Protein AF-A0A537ZKA3-F1 (afdb_monomer)

Secondary structure (DSSP, 8-state):
--SSSSS--HHHHHHHHH------HHHHHHHHHHHHT-TTHHHHHGGGTTHHHHHHHHHIIIIIHHHHHHHHHHHHH--STTHHHHHHHHHH-HHHHHHHHHHHHTHHHHHHHHHHHHHHHHHHHHHTTSEETTEE---S-SHHHHHHHHHHHHHHHHHHHTS-HHHHHHHHHHHHHHHHHHHHHHHHHHHHHHHTTPPPSS-SSS---TT-S-B-GGG-BGGGHHHHHHHHHTTTTTHHHHH--

Sequence (245 aa):
MATQTEDRMISEKIASVLVARTLGPFDLVVIFVAIVLFIINSAGLQAAGPSVFIFWTVAFATFLITGAFVTAQLGRMFPEEGSLYVWTHKALGPFWGFFAGFVAWWPGPITMVVIGVLVANFLQQTAAFFTCSGKPCAILTENWQIGIVVLVVLWFSASMSYLKMRVTQNYVNVQFFAYAAAIFLIGFAGVVWLLKGHPSATSFGSGWNPFQGDKLALGVPANLTFFSFAILALLGIETPLNMGV

Solvent-accessible surface area (backbone atoms only — not comparable to full-atom values): 13746 Å² total; per-residue (Å²): 139,83,75,73,75,78,78,58,52,72,62,50,70,49,40,75,76,73,58,76,86,72,71,51,75,66,56,37,51,52,51,41,47,60,50,45,65,41,77,65,50,61,70,68,45,55,80,46,40,49,18,38,61,56,35,45,52,51,32,43,61,69,43,44,52,49,48,46,53,53,46,55,50,42,51,68,74,49,70,53,70,59,31,70,29,51,49,32,25,74,75,69,32,68,68,49,8,51,50,50,44,56,60,67,47,52,62,55,65,55,47,52,50,53,49,13,51,48,51,43,50,52,52,31,58,56,35,44,77,39,76,47,96,90,38,59,29,85,54,71,83,48,72,68,51,35,48,51,45,22,50,52,46,49,53,50,53,56,55,53,68,75,49,57,68,60,59,52,48,52,52,51,59,56,48,46,55,58,50,53,48,50,55,50,52,54,53,50,50,54,52,53,44,47,74,72,70,47,80,69,95,61,62,82,90,51,55,59,61,54,73,40,68,63,64,42,86,94,67,44,30,48,44,48,56,53,39,59,49,38,45,62,46,48,44,60,78,53,50,38,64,56,68,65,106

Radius of gyration: 22.0 Å; Cα contacts (8 Å, |Δi|>4): 210; chains: 1; bounding box: 56×39×76 Å

Mean predicted aligned error: 7.18 Å

Foldseek 3Di:
DPPPPVPDDPCQVVCVVPDDQQDDPVLLVLVLCCQQVPPCLCVVLVVLFPLSVVLLVCLCVPPQVVVLVVQVVLCVVDVTAPRQLVSLCVVPNNVSSVVRVVVVCVVPVVVLLVVLLVVLVVVQVVQQVDDDPNHRDGDQPDPVSSVVSSVVSVVVVVVLVVDDPNVNSVVSVVVSVVVVVVVVVVVVVVVVCVVVVHDDPGDPPDSNDQQDDDQDPPRGHPSVVVSVSSNSSRPDSNVSSNSRD

pLDDT: mean 86.4, std 9.85, range [36.09, 96.25]

Structure (mmCIF, N/CA/C/O backbone):
data_AF-A0A537ZKA3-F1
#
_entry.id   AF-A0A537ZKA3-F1
#
loop_
_atom_site.group_PDB
_atom_site.id
_atom_site.type_symbol
_atom_site.label_atom_id
_atom_site.label_alt_id
_atom_site.label_comp_id
_atom_site.label_asym_id
_atom_site.label_entity_id
_atom_site.label_seq_id
_atom_site.pdbx_PDB_ins_code
_atom_site.Cartn_x
_atom_site.Cartn_y
_atom_site.Cartn_z
_atom_site.occupancy
_atom_site.B_iso_or_equiv
_atom_site.auth_seq_id
_atom_site.auth_comp_id
_atom_site.auth_asym_id
_atom_site.auth_atom_id
_atom_site.pdbx_PDB_model_num
ATOM 1 N N . MET A 1 1 ? -21.040 -3.713 38.777 1.00 39.84 1 MET A N 1
ATOM 2 C CA . MET A 1 1 ? -21.515 -4.147 37.442 1.00 39.84 1 MET A CA 1
ATOM 3 C C . MET A 1 1 ? -22.329 -3.071 36.700 1.00 39.84 1 MET A C 1
ATOM 5 O O . MET A 1 1 ? -22.777 -3.349 35.601 1.00 39.84 1 MET A O 1
ATOM 9 N N . ALA A 1 2 ? -22.485 -1.848 37.239 1.00 36.09 2 ALA A N 1
ATOM 10 C CA . ALA A 1 2 ? -23.300 -0.774 36.644 1.00 36.09 2 ALA A CA 1
ATOM 11 C C . ALA A 1 2 ? -22.493 0.385 36.008 1.00 36.09 2 ALA A C 1
ATOM 13 O O . ALA A 1 2 ? -23.086 1.344 35.540 1.00 36.09 2 ALA A O 1
ATOM 14 N N . THR A 1 3 ? -21.158 0.306 35.967 1.00 41.19 3 THR A N 1
ATOM 15 C CA . THR A 1 3 ? -20.274 1.391 35.487 1.00 41.19 3 THR A CA 1
ATOM 16 C C . THR A 1 3 ? -19.723 1.201 34.068 1.00 41.19 3 THR A C 1
ATOM 18 O O . THR A 1 3 ? -19.092 2.108 33.548 1.00 41.19 3 THR A O 1
ATOM 21 N N . GLN A 1 4 ? -19.958 0.063 33.402 1.00 50.72 4 GLN A N 1
ATOM 22 C CA . GLN A 1 4 ? -19.458 -0.169 32.031 1.00 50.72 4 GLN A CA 1
ATOM 23 C C . GLN A 1 4 ? -20.389 0.352 30.923 1.00 50.72 4 GLN A C 1
ATOM 25 O O . GLN A 1 4 ? -20.003 0.388 29.758 1.00 50.72 4 GLN A O 1
ATOM 30 N N . THR A 1 5 ? -21.621 0.738 31.254 1.00 46.84 5 THR A N 1
ATOM 31 C CA . THR A 1 5 ? -22.639 1.104 30.256 1.00 46.84 5 THR A CA 1
ATOM 32 C C . THR A 1 5 ? -22.566 2.577 29.829 1.00 46.84 5 THR A C 1
ATOM 34 O O . THR A 1 5 ? -23.020 2.915 28.732 1.00 46.84 5 THR A O 1
ATOM 37 N N . GLU A 1 6 ? -21.989 3.447 30.666 1.00 50.81 6 GLU A N 1
ATOM 38 C CA . GLU A 1 6 ? -21.867 4.889 30.397 1.00 50.81 6 GLU A CA 1
ATOM 39 C C . GLU A 1 6 ? -20.666 5.247 29.510 1.00 50.81 6 GLU A C 1
ATOM 41 O O . GLU A 1 6 ? -20.763 6.201 28.746 1.00 50.81 6 GLU A O 1
ATOM 46 N N . ASP A 1 7 ? -19.603 4.438 29.504 1.00 62.78 7 ASP A N 1
ATOM 47 C CA . ASP A 1 7 ? -18.348 4.751 28.791 1.00 62.78 7 ASP A CA 1
ATOM 48 C C . ASP A 1 7 ? -18.307 4.248 27.332 1.00 62.78 7 ASP A C 1
ATOM 50 O O . ASP A 1 7 ? -17.304 4.362 26.628 1.00 62.78 7 ASP A O 1
ATOM 54 N N . ARG A 1 8 ? -19.410 3.659 26.851 1.00 68.75 8 ARG A N 1
ATOM 55 C CA . ARG A 1 8 ? -19.516 3.181 25.466 1.00 68.75 8 ARG A CA 1
ATOM 56 C C . ARG A 1 8 ? -19.850 4.321 24.516 1.00 68.75 8 ARG A C 1
ATOM 58 O O . ARG A 1 8 ? -20.929 4.921 24.609 1.00 68.75 8 ARG A O 1
ATOM 65 N N . MET A 1 9 ? -18.965 4.548 23.549 1.00 76.00 9 MET A N 1
ATOM 66 C CA . MET A 1 9 ? -19.160 5.535 22.489 1.00 76.00 9 MET A CA 1
ATOM 67 C C . MET A 1 9 ? -20.412 5.220 21.659 1.00 76.00 9 MET A C 1
ATOM 69 O O . MET A 1 9 ? -20.817 4.066 21.500 1.00 76.00 9 MET A O 1
ATOM 73 N N . ILE A 1 10 ? -21.027 6.256 21.082 1.00 75.81 10 ILE A N 1
ATOM 74 C CA . ILE A 1 10 ? -22.218 6.110 20.227 1.00 75.81 10 ILE A CA 1
ATOM 75 C C . ILE A 1 10 ? -21.934 5.170 19.041 1.00 75.81 10 ILE A C 1
ATOM 77 O O . ILE A 1 10 ? -22.786 4.354 18.690 1.00 75.81 10 ILE A O 1
ATOM 81 N N . SER A 1 11 ? -20.724 5.230 18.474 1.00 70.50 11 SER A N 1
ATOM 82 C CA . SER A 1 11 ? -20.279 4.343 17.393 1.00 70.50 11 SER A CA 1
ATOM 83 C C . SER A 1 11 ? -20.366 2.863 17.774 1.00 70.50 11 SER A C 1
ATOM 85 O O . SER A 1 11 ? -20.854 2.064 16.983 1.00 70.50 11 SER A O 1
ATOM 87 N N . GLU A 1 12 ? -19.987 2.500 19.002 1.00 73.06 12 GLU A N 1
ATOM 88 C CA . GLU A 1 12 ? -20.003 1.112 19.485 1.00 73.06 12 GLU A CA 1
ATOM 89 C C . GLU A 1 12 ? -21.434 0.589 19.671 1.00 73.06 12 GLU A C 1
ATOM 91 O O . GLU A 1 12 ? -21.736 -0.570 19.381 1.00 73.06 12 GLU A O 1
ATOM 96 N N . LYS A 1 13 ? -22.341 1.459 20.134 1.00 74.69 13 LYS A N 1
ATOM 97 C CA . LYS A 1 13 ? -23.753 1.111 20.353 1.00 74.69 13 LYS A CA 1
ATOM 98 C C . LYS A 1 13 ? -24.478 0.828 19.037 1.00 74.69 13 LYS A C 1
ATOM 100 O O . LYS A 1 13 ? -25.315 -0.066 18.989 1.00 74.69 13 LYS A O 1
ATOM 105 N N . ILE A 1 14 ? -24.157 1.577 17.984 1.00 73.50 14 ILE A N 1
ATOM 106 C CA . ILE A 1 14 ? -24.849 1.497 16.690 1.00 73.50 14 ILE A CA 1
ATOM 107 C C . ILE A 1 14 ? -24.230 0.426 15.784 1.00 73.50 14 ILE A C 1
ATOM 109 O O . ILE A 1 14 ? -24.962 -0.274 15.084 1.00 73.50 14 ILE A O 1
ATOM 113 N N . ALA A 1 15 ? -22.904 0.265 15.806 1.00 70.81 15 ALA A N 1
ATOM 114 C CA . ALA A 1 15 ? -22.203 -0.625 14.881 1.00 70.81 15 ALA A CA 1
ATOM 115 C C . ALA A 1 15 ? -22.665 -2.084 14.992 1.00 70.81 15 ALA A C 1
ATOM 117 O O . ALA A 1 15 ? -22.962 -2.699 13.972 1.00 70.81 15 ALA A O 1
ATOM 118 N N . SER A 1 16 ? -22.846 -2.598 16.213 1.00 66.31 16 SER A N 1
ATOM 119 C CA . SER A 1 16 ? -23.320 -3.975 16.443 1.00 66.31 16 SER A CA 1
ATOM 120 C C . SER A 1 16 ? -24.721 -4.270 15.883 1.00 66.31 16 SER A C 1
ATOM 122 O O . SER A 1 16 ? -25.068 -5.431 15.678 1.00 66.31 16 SER A O 1
ATOM 124 N N . VAL A 1 17 ? -25.527 -3.234 15.627 1.00 67.44 17 VAL A N 1
ATOM 125 C CA . VAL A 1 17 ? -26.885 -3.358 15.072 1.00 67.44 17 VAL A CA 1
ATOM 126 C C . VAL A 1 17 ? -26.890 -3.160 13.555 1.00 67.44 17 VAL A C 1
ATOM 128 O O . VAL A 1 17 ? -27.696 -3.775 12.859 1.00 67.44 17 VAL A O 1
ATOM 131 N N . LEU A 1 18 ? -26.004 -2.306 13.029 1.00 69.69 18 LEU A N 1
ATOM 132 C CA . LEU A 1 18 ? -25.961 -1.961 11.605 1.00 69.69 18 LEU A CA 1
ATOM 133 C C . LEU A 1 18 ? -25.040 -2.863 10.772 1.00 69.69 18 LEU A C 1
ATOM 135 O O . LEU A 1 18 ? -25.288 -3.045 9.579 1.00 69.69 18 LEU A O 1
ATOM 139 N N . VAL A 1 19 ? -23.962 -3.382 11.363 1.00 70.19 19 VAL A N 1
ATOM 140 C CA . VAL A 1 19 ? -22.900 -4.089 10.640 1.00 70.19 19 VAL A CA 1
ATOM 141 C C . VAL A 1 19 ? -23.050 -5.589 10.857 1.00 70.19 19 VAL A C 1
ATOM 143 O O . VAL A 1 19 ? -22.788 -6.119 11.932 1.00 70.19 19 VAL A O 1
ATOM 146 N N . ALA A 1 20 ? -23.481 -6.295 9.812 1.00 70.31 20 ALA A N 1
ATOM 147 C CA . ALA A 1 20 ? -23.459 -7.751 9.801 1.00 70.31 20 ALA A CA 1
ATOM 148 C C . ALA A 1 20 ? -22.058 -8.244 9.421 1.00 70.31 20 ALA A C 1
ATOM 150 O O . ALA A 1 20 ? -21.474 -7.783 8.439 1.00 70.31 20 ALA A O 1
ATOM 151 N N . ARG A 1 21 ? -21.543 -9.232 10.155 1.00 73.19 21 ARG A N 1
ATOM 152 C CA . ARG A 1 21 ? -20.245 -9.845 9.866 1.00 73.19 21 ARG A CA 1
ATOM 153 C C . ARG A 1 21 ? -20.325 -10.672 8.580 1.00 73.19 21 ARG A C 1
ATOM 155 O O . ARG A 1 21 ? -20.855 -11.781 8.571 1.00 73.19 21 ARG A O 1
ATOM 162 N N . THR A 1 22 ? -19.837 -10.112 7.474 1.00 79.62 22 THR A N 1
ATOM 163 C CA . THR A 1 22 ? -19.909 -10.741 6.139 1.00 79.62 22 THR A CA 1
ATOM 164 C C . THR A 1 22 ? -18.597 -11.360 5.652 1.00 79.62 22 THR A C 1
ATOM 166 O O . THR A 1 22 ? -18.606 -12.054 4.631 1.00 79.62 22 THR A O 1
ATOM 169 N N . LEU A 1 23 ? -17.479 -11.085 6.333 1.00 84.56 23 LEU A N 1
ATOM 170 C CA . LEU A 1 23 ? -16.138 -11.544 5.958 1.00 84.56 23 LEU A CA 1
ATOM 171 C C . LEU A 1 23 ? -15.752 -12.801 6.742 1.00 84.56 23 LEU A C 1
ATOM 173 O O . LEU A 1 23 ? -15.877 -12.850 7.965 1.00 84.56 23 LEU A O 1
ATOM 177 N N . GLY A 1 24 ? -15.283 -13.821 6.026 1.00 87.50 24 GLY A N 1
ATOM 178 C CA . GLY A 1 24 ? -14.737 -15.039 6.617 1.00 87.50 24 GLY A CA 1
ATOM 179 C C . GLY A 1 24 ? -13.225 -14.954 6.880 1.00 87.50 24 GLY A C 1
ATOM 180 O O . GLY A 1 24 ? -12.558 -14.031 6.417 1.00 87.50 24 GLY A O 1
ATOM 181 N N . PRO A 1 25 ? -12.631 -15.957 7.550 1.00 87.44 25 PRO A N 1
ATOM 182 C CA . PRO A 1 25 ? -11.191 -15.980 7.826 1.00 87.44 25 PRO A CA 1
ATOM 183 C C . PRO A 1 25 ? -10.321 -15.945 6.562 1.00 87.44 25 PRO A C 1
ATOM 185 O O . PRO A 1 25 ? -9.298 -15.269 6.531 1.00 87.44 25 PRO A O 1
ATOM 188 N N . PHE A 1 26 ? -10.741 -16.644 5.503 1.00 89.25 26 PHE A N 1
ATOM 189 C CA . PHE A 1 26 ? -10.036 -16.629 4.219 1.00 89.25 26 PHE A CA 1
ATOM 190 C C . PHE A 1 26 ? -10.040 -15.234 3.580 1.00 89.25 26 PHE A C 1
ATOM 192 O O . PHE A 1 26 ? -9.010 -14.783 3.091 1.00 89.25 26 PHE A O 1
ATOM 199 N N . ASP A 1 27 ? -11.172 -14.532 3.656 1.00 90.06 27 ASP A N 1
ATOM 200 C CA . ASP A 1 27 ? -11.332 -13.177 3.122 1.00 90.06 27 ASP A CA 1
ATOM 201 C C . ASP A 1 27 ? -10.336 -12.207 3.782 1.00 90.06 27 ASP A C 1
ATOM 203 O O . ASP A 1 27 ? -9.671 -11.422 3.105 1.00 90.06 27 ASP A O 1
ATOM 207 N N . LEU A 1 28 ? -10.166 -12.324 5.103 1.00 88.75 28 LEU A N 1
ATOM 208 C CA . LEU A 1 28 ? -9.216 -11.526 5.881 1.00 88.75 28 LEU A CA 1
ATOM 209 C C . LEU A 1 28 ? -7.754 -11.831 5.524 1.00 88.75 28 LEU A C 1
ATOM 211 O O . LEU A 1 28 ? -6.944 -10.909 5.432 1.00 88.75 28 LEU A O 1
ATOM 215 N N . VAL A 1 29 ? -7.410 -13.102 5.281 1.00 89.50 29 VAL A N 1
ATOM 216 C CA . VAL A 1 29 ? -6.066 -13.493 4.817 1.00 89.50 29 VAL A CA 1
ATOM 217 C C . VAL A 1 29 ? -5.784 -12.921 3.431 1.00 89.50 29 VAL A C 1
ATOM 219 O O . VAL A 1 29 ? -4.701 -12.388 3.198 1.00 89.50 29 VAL A O 1
ATOM 222 N N . VAL A 1 30 ? -6.758 -12.992 2.521 1.00 90.94 30 VAL A N 1
ATOM 223 C CA . VAL A 1 30 ? -6.636 -12.419 1.177 1.00 90.94 30 VAL A CA 1
ATOM 224 C C . VAL A 1 30 ? -6.399 -10.910 1.249 1.00 90.94 30 VAL A C 1
ATOM 226 O O . VAL A 1 30 ? -5.484 -10.417 0.593 1.00 90.94 30 VAL A O 1
ATOM 229 N N . ILE A 1 31 ? -7.165 -10.184 2.072 1.00 89.31 31 ILE A N 1
ATOM 230 C CA . ILE A 1 31 ? -6.977 -8.740 2.287 1.00 89.31 31 ILE A CA 1
ATOM 231 C C . ILE A 1 31 ? -5.572 -8.457 2.829 1.00 89.31 31 ILE A C 1
ATOM 233 O O . ILE A 1 31 ? -4.870 -7.602 2.294 1.00 89.31 31 ILE A O 1
ATOM 237 N N . PHE A 1 32 ? -5.141 -9.195 3.856 1.00 87.06 32 PHE A N 1
ATOM 238 C CA . PHE A 1 32 ? -3.818 -9.027 4.452 1.00 87.06 32 PHE A CA 1
ATOM 239 C C . PHE A 1 32 ? -2.700 -9.203 3.421 1.00 87.06 32 PHE A C 1
ATOM 241 O O . PHE A 1 32 ? -1.822 -8.351 3.298 1.00 87.06 32 PHE A O 1
ATOM 248 N N . VAL A 1 33 ? -2.755 -10.286 2.641 1.00 87.00 33 VAL A N 1
ATOM 249 C CA . VAL A 1 33 ? -1.762 -10.566 1.601 1.00 87.00 33 VAL A CA 1
ATOM 250 C C . VAL A 1 33 ? -1.795 -9.501 0.507 1.00 87.00 33 VAL A C 1
ATOM 252 O O . VAL A 1 33 ? -0.736 -9.044 0.089 1.00 87.00 33 VAL A O 1
ATOM 255 N N . ALA A 1 34 ? -2.977 -9.077 0.061 1.00 85.62 34 ALA A N 1
ATOM 256 C CA . ALA A 1 34 ? -3.108 -8.069 -0.986 1.00 85.62 34 ALA A CA 1
ATOM 257 C C . ALA A 1 34 ? -2.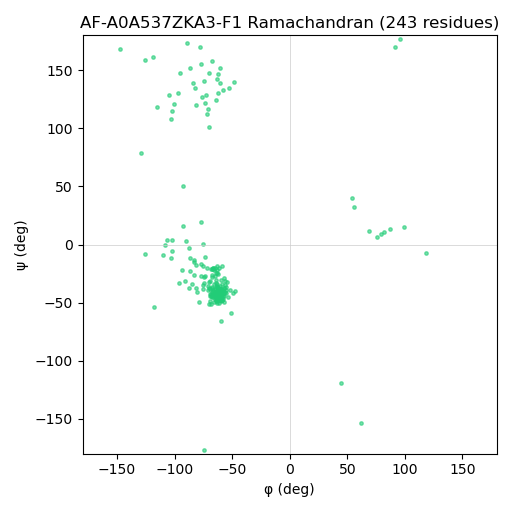521 -6.708 -0.573 1.00 85.62 34 ALA A C 1
ATOM 259 O O . ALA A 1 34 ? -1.927 -6.026 -1.406 1.00 85.62 34 ALA A O 1
ATOM 260 N N . ILE A 1 35 ? -2.670 -6.332 0.700 1.00 84.62 35 ILE A N 1
ATOM 261 C CA . ILE A 1 35 ? -2.163 -5.065 1.239 1.00 84.62 35 ILE A CA 1
ATOM 262 C C . ILE A 1 35 ? -0.656 -5.144 1.512 1.00 84.62 35 ILE A C 1
ATOM 264 O O . ILE A 1 35 ? 0.091 -4.280 1.064 1.00 84.62 35 ILE A O 1
ATOM 268 N N . VAL A 1 36 ? -0.195 -6.185 2.212 1.00 83.00 36 VAL A N 1
ATOM 269 C CA . VAL A 1 36 ? 1.202 -6.277 2.671 1.00 83.00 36 VAL A CA 1
ATOM 270 C C . VAL A 1 36 ? 2.146 -6.745 1.564 1.00 83.00 36 VAL A C 1
ATOM 272 O O . VAL A 1 36 ? 3.255 -6.233 1.426 1.00 83.00 36 VAL A O 1
ATOM 275 N N . 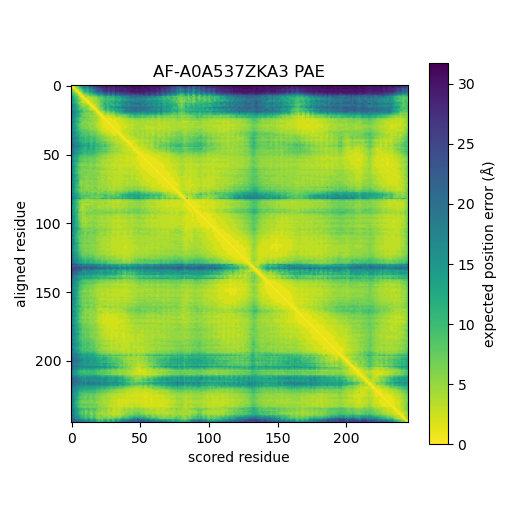LEU A 1 37 ? 1.736 -7.717 0.744 1.00 84.00 37 LEU A N 1
ATOM 276 C CA . LEU A 1 37 ? 2.562 -8.240 -0.348 1.00 84.00 37 LEU A CA 1
ATOM 277 C C . LEU A 1 37 ? 2.272 -7.515 -1.655 1.00 84.00 37 LEU A C 1
ATOM 279 O O . LEU A 1 37 ? 2.037 -8.167 -2.668 1.00 84.00 37 LEU A O 1
ATOM 283 N N . PHE A 1 38 ? 2.287 -6.180 -1.642 1.00 85.12 38 PHE A N 1
ATOM 284 C CA . PHE A 1 38 ? 1.957 -5.363 -2.806 1.00 85.12 38 PHE A CA 1
ATOM 285 C C . PHE A 1 38 ? 3.046 -5.422 -3.905 1.00 85.12 38 PHE A C 1
ATOM 287 O O . PHE A 1 38 ? 4.186 -5.003 -3.707 1.00 85.12 38 PHE A O 1
ATOM 294 N N . ILE A 1 39 ? 2.702 -5.948 -5.085 1.00 83.62 39 ILE A N 1
ATOM 295 C CA . ILE A 1 39 ? 3.635 -6.443 -6.114 1.00 83.62 39 ILE A CA 1
ATOM 296 C C . ILE A 1 39 ? 4.460 -5.325 -6.751 1.00 83.62 39 ILE A C 1
ATOM 298 O O . ILE A 1 39 ? 5.588 -5.545 -7.174 1.00 83.62 39 ILE A O 1
ATOM 302 N N . ILE A 1 40 ? 3.924 -4.104 -6.790 1.00 83.19 40 ILE A N 1
ATOM 303 C CA . ILE A 1 40 ? 4.602 -2.950 -7.394 1.00 83.19 40 ILE A CA 1
ATOM 304 C C . ILE A 1 40 ? 5.722 -2.415 -6.494 1.00 83.19 40 ILE A C 1
ATOM 306 O O . ILE A 1 40 ? 6.641 -1.762 -6.992 1.00 83.19 40 ILE A O 1
ATOM 310 N N . ASN A 1 41 ? 5.717 -2.744 -5.196 1.00 86.25 41 ASN A N 1
ATOM 311 C CA . ASN A 1 41 ? 6.755 -2.287 -4.273 1.00 86.25 41 ASN A CA 1
ATOM 312 C C . ASN A 1 41 ? 8.152 -2.706 -4.752 1.00 86.25 41 ASN A C 1
ATOM 314 O O . ASN A 1 41 ? 9.087 -1.911 -4.680 1.00 86.25 41 ASN A O 1
ATOM 318 N N . SER A 1 42 ? 8.302 -3.903 -5.332 1.00 81.00 42 SER A N 1
ATOM 319 C CA . SER A 1 42 ? 9.605 -4.377 -5.815 1.00 81.00 42 SER A CA 1
ATOM 320 C C . SER A 1 42 ? 10.207 -3.486 -6.906 1.00 81.00 42 SER A C 1
ATOM 322 O O . SER A 1 42 ? 11.420 -3.295 -6.926 1.00 81.00 42 SER A O 1
ATOM 324 N N . ALA A 1 43 ? 9.382 -2.915 -7.790 1.00 81.31 43 ALA A N 1
ATOM 325 C CA . ALA A 1 43 ? 9.850 -2.017 -8.844 1.00 81.31 43 ALA A CA 1
ATOM 326 C C . ALA A 1 43 ? 10.317 -0.667 -8.274 1.00 81.31 43 ALA A C 1
ATOM 328 O O . ALA A 1 43 ? 11.337 -0.136 -8.705 1.00 81.31 43 ALA A O 1
ATOM 329 N N . GLY A 1 44 ? 9.606 -0.140 -7.271 1.00 79.62 44 GLY A N 1
ATOM 330 C CA . GLY A 1 44 ? 9.959 1.120 -6.613 1.00 79.62 44 GLY A CA 1
ATOM 331 C C . GLY A 1 44 ? 11.254 1.036 -5.803 1.00 79.62 44 GLY A C 1
ATOM 332 O O . GLY A 1 44 ? 12.078 1.947 -5.861 1.00 79.62 44 GLY A O 1
ATOM 333 N N . LEU A 1 45 ? 11.474 -0.069 -5.083 1.00 80.25 45 LEU A N 1
ATOM 334 C CA . LEU A 1 45 ? 12.670 -0.225 -4.248 1.00 80.25 45 LEU A CA 1
ATOM 335 C C . LEU A 1 45 ? 13.915 -0.694 -4.997 1.00 80.25 45 LEU A C 1
ATOM 337 O O . LEU A 1 45 ? 15.013 -0.559 -4.458 1.00 80.25 45 LEU A O 1
ATOM 341 N N . GLN A 1 46 ? 13.791 -1.218 -6.221 1.00 83.88 46 GLN A N 1
ATOM 342 C CA . GLN A 1 46 ? 14.954 -1.659 -6.998 1.00 83.88 46 GLN A CA 1
ATOM 343 C C . GLN A 1 46 ? 16.001 -0.541 -7.157 1.00 83.88 46 GLN A C 1
ATOM 345 O O . GLN A 1 46 ? 17.203 -0.813 -7.171 1.00 83.88 46 GLN A O 1
ATOM 350 N N . ALA A 1 47 ? 15.555 0.717 -7.213 1.00 84.69 47 ALA A N 1
ATOM 351 C CA . ALA A 1 47 ? 16.419 1.888 -7.318 1.00 84.69 47 ALA A CA 1
ATOM 352 C C . ALA A 1 47 ? 17.333 2.112 -6.092 1.00 84.69 47 ALA A C 1
ATOM 354 O O . ALA A 1 47 ? 18.367 2.761 -6.228 1.00 84.69 47 ALA A O 1
ATOM 355 N N . ALA A 1 48 ? 17.017 1.534 -4.925 1.00 87.56 48 ALA A N 1
ATOM 356 C CA . ALA A 1 48 ? 17.869 1.589 -3.731 1.00 87.56 48 ALA A CA 1
ATOM 357 C C . ALA A 1 48 ? 19.124 0.694 -3.834 1.00 87.56 48 ALA A C 1
ATOM 359 O O . ALA A 1 48 ? 20.017 0.744 -2.979 1.00 87.56 48 ALA A O 1
ATOM 360 N N . GLY A 1 49 ? 19.198 -0.173 -4.849 1.00 89.31 49 GLY A N 1
ATOM 361 C CA . GLY A 1 49 ? 20.260 -1.168 -4.970 1.00 89.31 49 GLY A CA 1
ATOM 362 C C . GLY A 1 49 ? 20.266 -2.166 -3.798 1.00 89.31 49 GLY A C 1
ATOM 363 O O . GLY A 1 49 ? 19.230 -2.380 -3.166 1.00 89.31 49 GLY A O 1
ATOM 364 N N . PRO A 1 50 ? 21.416 -2.778 -3.456 1.00 91.75 50 PRO A N 1
ATOM 365 C CA . PRO A 1 50 ? 21.488 -3.779 -2.385 1.00 91.75 50 PRO A CA 1
ATOM 366 C C . PRO A 1 50 ? 21.131 -3.247 -0.992 1.00 91.75 50 PRO A C 1
ATOM 368 O O . PRO A 1 50 ? 20.713 -4.018 -0.130 1.00 91.75 50 PRO A O 1
ATOM 371 N N . SER A 1 51 ? 21.224 -1.932 -0.762 1.00 91.88 51 SER A N 1
ATOM 372 C CA . SER A 1 51 ? 20.787 -1.324 0.502 1.00 91.88 51 SER A CA 1
ATOM 373 C C . SER A 1 51 ? 19.301 -1.570 0.821 1.00 91.88 51 SER A C 1
ATOM 375 O O . SER A 1 51 ? 18.916 -1.526 1.991 1.00 91.88 51 SER A O 1
ATOM 377 N N . VAL A 1 52 ? 18.483 -1.940 -0.178 1.00 91.06 52 VAL A N 1
ATOM 378 C CA . VAL A 1 52 ? 17.083 -2.354 0.011 1.00 91.06 52 VAL A CA 1
ATOM 379 C C . VAL A 1 52 ? 16.923 -3.450 1.061 1.00 91.06 52 VAL A C 1
ATOM 381 O O . VAL A 1 5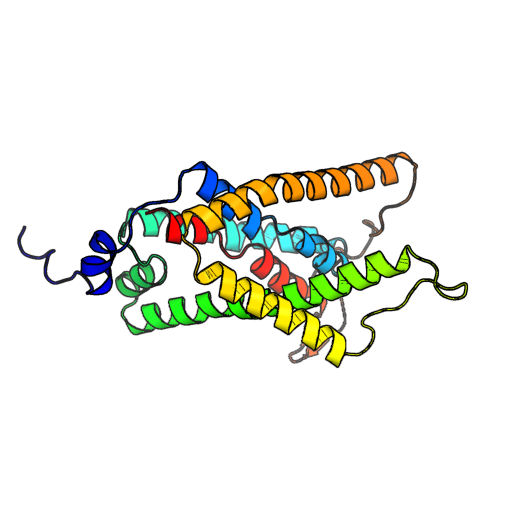2 ? 15.993 -3.390 1.859 1.00 91.06 52 VAL A O 1
ATOM 384 N N . PHE A 1 53 ? 17.839 -4.422 1.115 1.00 91.50 53 PHE A N 1
ATOM 385 C CA . PHE A 1 53 ? 17.744 -5.525 2.071 1.00 91.50 53 PHE A CA 1
ATOM 386 C C . PHE A 1 53 ? 17.898 -5.028 3.509 1.00 91.50 53 PHE A C 1
ATOM 388 O O . PHE A 1 53 ? 17.221 -5.527 4.407 1.00 91.50 53 PHE A O 1
ATOM 395 N N . ILE A 1 54 ? 18.728 -4.003 3.725 1.00 93.81 54 ILE A N 1
ATOM 396 C CA . ILE A 1 54 ? 18.882 -3.355 5.030 1.00 93.81 54 ILE A CA 1
ATOM 397 C C . ILE A 1 54 ? 17.596 -2.609 5.378 1.00 93.81 54 ILE A C 1
ATOM 399 O O . ILE A 1 54 ? 17.037 -2.839 6.448 1.00 93.81 54 ILE A O 1
ATOM 403 N N . PHE A 1 55 ? 17.091 -1.765 4.471 1.00 93.31 55 PHE A N 1
ATOM 404 C CA . PHE A 1 55 ? 15.863 -1.004 4.711 1.00 93.31 55 PHE A CA 1
ATOM 405 C C . PHE A 1 55 ? 14.672 -1.910 5.010 1.00 93.31 55 PHE A C 1
ATOM 407 O O . PHE A 1 55 ? 13.952 -1.657 5.971 1.00 93.31 55 PHE A O 1
ATOM 414 N N . TRP A 1 56 ? 14.503 -2.992 4.249 1.00 91.38 56 TRP A N 1
ATOM 415 C CA . TRP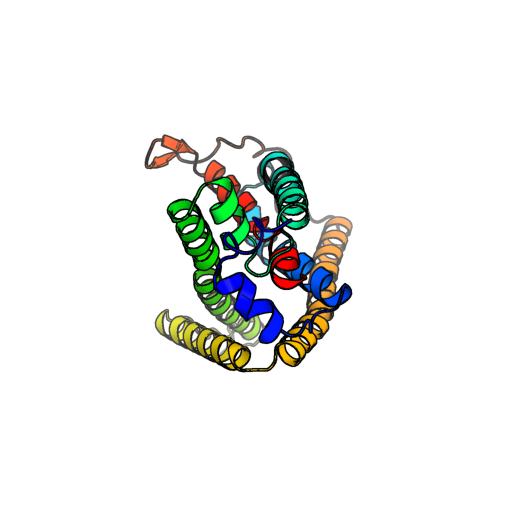 A 1 56 ? 13.414 -3.942 4.454 1.00 91.38 56 TRP A CA 1
ATOM 416 C C . TRP A 1 56 ? 13.545 -4.695 5.771 1.00 91.38 56 TRP A C 1
ATOM 418 O O . TRP A 1 56 ? 12.562 -4.838 6.491 1.00 91.38 56 TRP A O 1
ATOM 428 N N . THR A 1 57 ? 14.755 -5.148 6.114 1.00 93.94 57 THR A N 1
ATOM 429 C CA . THR A 1 57 ? 15.002 -5.857 7.378 1.00 93.94 57 THR A CA 1
ATOM 430 C C . THR A 1 57 ? 14.708 -4.950 8.567 1.00 93.94 57 THR A C 1
ATOM 432 O O . THR A 1 57 ? 14.003 -5.351 9.492 1.00 93.94 57 THR A O 1
ATOM 435 N N . VAL A 1 58 ? 15.199 -3.708 8.524 1.00 95.00 58 VAL A N 1
ATOM 436 C CA . VAL A 1 58 ? 14.954 -2.723 9.580 1.00 95.00 58 VAL A CA 1
ATOM 437 C C . VAL A 1 58 ? 13.468 -2.385 9.657 1.00 95.00 58 VAL A C 1
ATOM 439 O O . VAL A 1 58 ? 12.914 -2.457 10.744 1.00 95.00 58 VAL A O 1
ATOM 442 N N . ALA A 1 59 ? 12.803 -2.086 8.539 1.00 93.88 59 ALA A N 1
ATOM 443 C CA . ALA A 1 59 ? 11.376 -1.761 8.520 1.00 93.88 59 ALA A CA 1
ATOM 444 C C . ALA A 1 59 ? 10.514 -2.931 9.023 1.00 93.88 59 ALA A C 1
ATOM 446 O O . ALA A 1 59 ? 9.595 -2.741 9.815 1.00 93.88 59 ALA A O 1
ATOM 447 N N . PHE A 1 60 ? 10.841 -4.165 8.641 1.00 92.88 60 PHE A N 1
ATOM 448 C CA . PHE A 1 60 ? 10.133 -5.342 9.133 1.00 92.88 60 PHE A CA 1
ATOM 449 C C . PHE A 1 60 ? 10.280 -5.487 10.653 1.00 92.88 60 PHE A C 1
ATOM 451 O O . PHE A 1 60 ? 9.287 -5.669 11.356 1.00 92.88 60 PHE A O 1
ATOM 458 N N . ALA A 1 61 ? 11.503 -5.343 11.170 1.00 95.44 61 ALA A N 1
ATOM 459 C CA . ALA A 1 61 ? 11.787 -5.472 12.594 1.00 95.44 61 ALA A CA 1
ATOM 460 C C . ALA A 1 61 ? 11.176 -4.342 13.438 1.00 95.44 61 ALA A C 1
ATOM 462 O O . ALA A 1 61 ? 10.620 -4.606 14.502 1.00 95.44 61 ALA A O 1
ATOM 463 N N . THR A 1 62 ? 11.283 -3.091 12.985 1.00 94.44 62 THR A N 1
ATOM 464 C CA . THR A 1 62 ? 10.924 -1.914 13.790 1.00 94.44 62 THR A CA 1
ATOM 465 C C . THR A 1 62 ? 9.498 -1.432 13.583 1.00 94.44 62 THR A C 1
ATOM 467 O O . THR A 1 62 ? 8.979 -0.765 14.477 1.00 94.44 62 THR A O 1
ATOM 470 N N . PHE A 1 63 ? 8.864 -1.763 12.455 1.00 93.00 63 PHE A N 1
ATOM 471 C CA . PHE A 1 63 ? 7.521 -1.295 12.109 1.00 93.00 63 PHE A CA 1
ATOM 472 C C . PHE A 1 63 ? 6.511 -2.433 11.977 1.00 93.00 63 PHE A C 1
ATOM 474 O O . PHE A 1 63 ? 5.488 -2.409 12.654 1.00 93.00 63 PHE A O 1
ATOM 481 N N . LEU A 1 64 ? 6.781 -3.453 11.153 1.00 91.44 64 LEU A N 1
ATOM 482 C CA . LEU A 1 64 ? 5.788 -4.510 10.927 1.00 91.44 64 LEU A CA 1
ATOM 483 C C . LEU A 1 64 ? 5.603 -5.388 12.167 1.00 91.44 64 LEU A C 1
ATOM 485 O O . LEU A 1 64 ? 4.475 -5.579 12.611 1.00 91.44 64 LEU A O 1
ATOM 489 N N . ILE A 1 65 ? 6.691 -5.910 12.743 1.00 92.56 65 ILE A N 1
ATOM 490 C CA . ILE A 1 65 ? 6.612 -6.787 13.921 1.00 92.56 65 ILE A CA 1
ATOM 491 C C . ILE A 1 65 ? 6.015 -6.033 15.113 1.00 92.56 65 ILE A C 1
ATOM 493 O O . ILE A 1 65 ? 5.090 -6.518 15.763 1.00 92.56 65 ILE A O 1
ATOM 497 N N . THR A 1 66 ? 6.522 -4.834 15.395 1.00 93.44 66 THR A N 1
ATOM 498 C CA . THR A 1 66 ? 6.043 -4.000 16.507 1.00 93.44 66 THR A CA 1
ATOM 499 C C . THR A 1 66 ? 4.580 -3.601 16.309 1.00 93.44 66 THR A C 1
ATOM 501 O O . THR A 1 66 ? 3.775 -3.763 17.226 1.00 93.44 66 THR A O 1
ATOM 504 N N . GLY A 1 67 ? 4.212 -3.170 15.100 1.00 90.56 67 GLY A N 1
ATOM 505 C CA . GLY A 1 67 ? 2.843 -2.839 14.720 1.00 90.56 67 GLY A CA 1
ATOM 506 C C . GLY A 1 67 ? 1.900 -4.030 14.868 1.00 90.56 67 GLY A C 1
ATOM 507 O O . GLY A 1 67 ? 0.820 -3.877 15.436 1.00 90.56 67 GLY A O 1
ATOM 508 N N . ALA A 1 68 ? 2.323 -5.230 14.457 1.00 89.38 68 ALA A N 1
ATOM 509 C CA . ALA A 1 68 ? 1.549 -6.460 14.617 1.00 89.38 68 ALA A CA 1
ATOM 510 C C . ALA A 1 68 ? 1.236 -6.754 16.089 1.00 89.38 68 ALA A C 1
ATOM 512 O O . ALA A 1 68 ? 0.084 -7.018 16.430 1.00 89.38 68 ALA A O 1
ATOM 513 N N . PHE A 1 69 ? 2.244 -6.679 16.967 1.00 92.06 69 PHE A N 1
ATOM 514 C CA . PHE A 1 69 ? 2.063 -6.932 18.397 1.00 92.06 69 PHE A CA 1
ATOM 515 C C . PHE A 1 69 ? 1.123 -5.916 19.046 1.00 92.06 69 PHE A C 1
ATOM 517 O O . PHE A 1 69 ? 0.190 -6.312 19.746 1.00 92.06 69 PHE A O 1
ATOM 524 N N . VAL A 1 70 ? 1.332 -4.623 18.785 1.00 90.75 70 VAL A N 1
ATOM 525 C CA . VAL A 1 70 ? 0.497 -3.552 19.348 1.00 90.75 70 VAL A CA 1
ATOM 526 C C . VAL A 1 70 ? -0.948 -3.685 18.870 1.00 90.75 70 VAL A C 1
ATOM 528 O O . VAL A 1 70 ? -1.873 -3.662 19.679 1.00 90.75 70 VAL A O 1
ATOM 531 N N . THR A 1 71 ? -1.149 -3.903 17.572 1.00 88.50 71 THR A N 1
ATOM 532 C CA . THR A 1 71 ? -2.478 -4.066 16.968 1.00 88.50 71 THR A CA 1
ATOM 533 C C . THR A 1 71 ? -3.186 -5.309 17.508 1.00 88.50 71 THR A C 1
ATOM 535 O O . THR A 1 71 ? -4.359 -5.244 17.871 1.00 88.50 71 THR A O 1
ATOM 538 N N . ALA A 1 72 ? -2.481 -6.438 17.636 1.00 87.62 72 ALA A N 1
ATOM 539 C CA . ALA A 1 72 ? -3.048 -7.657 18.205 1.00 87.62 72 ALA A CA 1
ATOM 540 C C . ALA A 1 72 ? -3.456 -7.467 19.675 1.00 87.62 72 ALA A C 1
ATOM 542 O O . ALA A 1 72 ? -4.516 -7.937 20.091 1.00 87.62 72 ALA A O 1
ATOM 543 N N . GLN A 1 73 ? -2.642 -6.763 20.465 1.00 90.31 73 GLN A N 1
ATOM 544 C CA . GLN A 1 73 ? -2.945 -6.486 21.867 1.00 90.31 73 GLN A CA 1
ATOM 545 C C . GLN A 1 73 ? -4.147 -5.545 22.013 1.00 90.31 73 GLN A C 1
ATOM 547 O O . GLN A 1 73 ? -5.043 -5.825 22.810 1.00 90.31 73 GLN A O 1
ATOM 552 N N . LEU A 1 74 ? -4.201 -4.472 21.221 1.00 88.50 74 LEU A N 1
ATOM 553 C CA . LEU A 1 74 ? -5.311 -3.517 21.232 1.00 88.50 74 LEU A CA 1
ATOM 554 C C . LEU A 1 74 ? -6.615 -4.152 20.742 1.00 88.50 74 LEU A C 1
ATOM 556 O O . LEU A 1 74 ? -7.636 -3.995 21.404 1.00 88.50 74 LEU A O 1
ATOM 560 N N . GLY A 1 75 ? -6.573 -4.957 19.677 1.00 84.75 75 GLY A N 1
ATOM 561 C CA . GLY A 1 75 ? -7.746 -5.688 19.187 1.00 84.75 75 GLY A CA 1
ATOM 562 C C . GLY A 1 75 ? -8.309 -6.696 20.195 1.00 84.75 75 GLY A C 1
ATOM 563 O O . GLY A 1 75 ? -9.497 -7.002 20.172 1.00 84.75 75 GLY A O 1
ATOM 564 N N . ARG A 1 76 ? -7.481 -7.197 21.123 1.00 86.00 76 ARG A N 1
ATOM 565 C CA . ARG A 1 76 ? -7.926 -8.055 22.237 1.00 86.00 76 ARG A CA 1
ATOM 566 C C . ARG A 1 76 ? -8.434 -7.256 23.436 1.00 86.00 76 ARG A C 1
ATOM 568 O O . ARG A 1 76 ? -9.322 -7.735 24.134 1.00 86.00 76 ARG A O 1
ATOM 575 N N . MET A 1 77 ? -7.850 -6.088 23.695 1.00 87.06 77 MET A N 1
ATOM 576 C CA . MET A 1 77 ? -8.204 -5.217 24.820 1.00 87.06 77 MET A CA 1
ATOM 577 C C . MET A 1 77 ? -9.522 -4.472 24.580 1.00 87.06 77 MET A C 1
ATOM 579 O O . MET A 1 77 ? -10.319 -4.323 25.502 1.00 87.06 77 MET A O 1
ATOM 583 N N . PHE A 1 78 ? -9.748 -4.047 23.339 1.00 85.06 78 PHE A N 1
ATOM 584 C CA . PHE A 1 78 ? -10.892 -3.256 22.899 1.00 85.06 78 PHE A CA 1
ATOM 585 C C . PHE A 1 78 ? -11.520 -3.929 21.668 1.00 85.06 78 PHE A C 1
ATOM 587 O O . PHE A 1 78 ? -11.237 -3.532 20.533 1.00 85.06 78 PHE A O 1
ATOM 594 N N . PRO A 1 79 ? -12.322 -4.995 21.869 1.00 78.06 79 PRO A N 1
ATOM 595 C CA . PRO A 1 79 ? -12.898 -5.793 20.786 1.00 78.06 79 PRO A CA 1
ATOM 596 C C . PRO A 1 79 ? -14.093 -5.101 20.106 1.00 78.06 79 PRO A C 1
ATOM 598 O O . PRO A 1 79 ? -14.934 -5.770 19.514 1.00 78.06 79 PRO A O 1
ATOM 601 N N . GLU A 1 80 ? -14.232 -3.783 20.252 1.00 77.75 80 GLU A N 1
ATOM 602 C CA . GLU A 1 80 ? -15.344 -3.032 19.686 1.00 77.75 80 GLU A CA 1
ATOM 603 C C . GLU A 1 80 ? -15.094 -2.580 18.240 1.00 77.75 80 GLU A C 1
ATOM 605 O O . GLU A 1 80 ? -13.967 -2.315 17.810 1.00 77.75 80 GLU A O 1
ATOM 610 N N . GLU A 1 81 ? -16.196 -2.433 17.505 1.00 72.12 81 GLU A N 1
ATOM 611 C CA . GLU A 1 81 ? -16.222 -1.929 16.134 1.00 72.12 81 GLU A CA 1
ATOM 612 C C . GLU A 1 81 ? -15.709 -0.485 16.044 1.00 72.12 81 GLU A C 1
ATOM 614 O O . GLU A 1 81 ? -16.166 0.405 16.768 1.00 72.12 81 GLU A O 1
ATOM 619 N N . GLY A 1 82 ? -14.787 -0.234 15.112 1.00 72.56 82 GLY A N 1
ATOM 620 C CA . GLY A 1 82 ? -14.154 1.075 14.898 1.00 72.56 82 GLY A CA 1
ATOM 621 C C . GLY A 1 82 ? -12.638 1.087 15.116 1.00 72.56 82 GLY A C 1
ATOM 622 O O . GLY A 1 82 ? -11.985 2.076 14.780 1.00 72.56 82 GLY A O 1
ATOM 623 N N . SER A 1 83 ? -12.079 -0.022 15.613 1.00 81.31 83 SER A N 1
ATOM 624 C CA . SER A 1 83 ? -10.658 -0.372 15.534 1.00 81.31 83 SER A CA 1
ATOM 625 C C . SER A 1 83 ? -9.697 0.781 15.859 1.00 81.31 83 SER A C 1
ATOM 627 O O . SER A 1 83 ? -9.768 1.294 16.970 1.00 81.31 83 SER A O 1
ATOM 629 N N . LEU A 1 84 ? -8.823 1.217 14.938 1.00 86.31 84 LEU A N 1
ATOM 630 C CA . LEU A 1 84 ? -7.779 2.216 15.185 1.00 86.31 84 LEU A CA 1
ATOM 631 C C 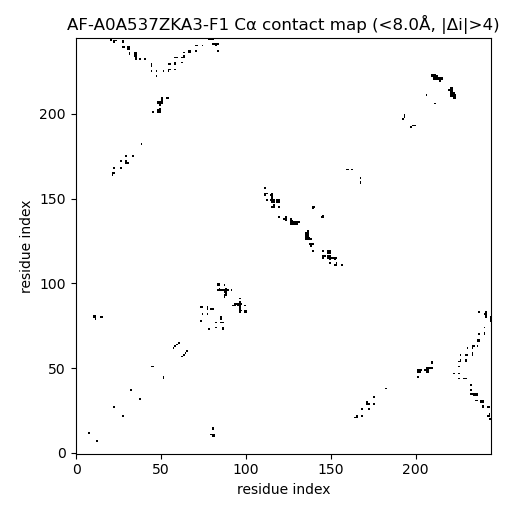. LEU A 1 84 ? -8.324 3.470 15.878 1.00 86.31 84 LEU A C 1
ATOM 633 O O . LEU A 1 84 ? -7.700 3.954 16.822 1.00 86.31 84 LEU A O 1
ATOM 637 N N . TYR A 1 85 ? -9.500 3.960 15.465 1.00 88.19 85 TYR A N 1
ATOM 638 C CA . TYR A 1 85 ? -10.142 5.106 16.108 1.00 88.19 85 TYR A CA 1
ATOM 639 C C . TYR A 1 85 ? -10.500 4.788 17.563 1.00 88.19 85 TYR A C 1
ATOM 641 O O . TYR A 1 85 ? -10.129 5.536 18.461 1.00 88.19 85 TYR A O 1
ATOM 649 N N . VAL A 1 86 ? -11.170 3.661 17.815 1.00 87.44 86 VAL A N 1
ATOM 650 C CA . VAL A 1 86 ? -11.589 3.245 19.164 1.00 87.44 86 VAL A CA 1
ATOM 651 C C . VAL A 1 86 ? -10.387 2.991 20.068 1.00 87.44 86 VAL A C 1
ATOM 653 O O . VAL A 1 86 ? -10.355 3.470 21.200 1.00 87.44 86 VAL A O 1
ATOM 656 N N . TRP A 1 87 ? -9.375 2.283 19.569 1.00 89.56 87 TRP A N 1
ATOM 657 C CA . TRP A 1 87 ? -8.179 1.932 20.328 1.00 89.56 87 TRP A CA 1
ATOM 658 C C . TRP A 1 87 ? -7.411 3.174 20.770 1.00 89.56 87 TRP A C 1
ATOM 660 O O . TRP A 1 87 ? -7.048 3.303 21.937 1.00 89.56 87 TRP A O 1
ATOM 670 N N . THR A 1 88 ? -7.199 4.117 19.852 1.00 90.25 88 THR A N 1
ATOM 671 C CA . THR A 1 88 ? -6.482 5.361 20.152 1.00 90.25 88 THR A CA 1
ATOM 672 C C . THR A 1 88 ? -7.333 6.334 20.966 1.00 90.25 88 THR A C 1
ATOM 674 O O . THR A 1 88 ? -6.796 6.991 21.855 1.00 90.25 88 THR A O 1
ATOM 677 N N . HIS A 1 89 ? -8.654 6.368 20.762 1.00 90.88 89 HIS A N 1
ATOM 678 C CA . HIS A 1 89 ? -9.575 7.140 21.598 1.00 90.88 89 HIS A CA 1
ATOM 679 C C . HIS A 1 89 ? -9.538 6.668 23.055 1.00 90.88 89 HIS A C 1
ATOM 681 O O . HIS A 1 89 ? -9.414 7.489 23.959 1.00 90.88 89 HIS A O 1
ATOM 687 N N . LYS A 1 90 ? -9.593 5.352 23.293 1.00 87.62 90 LYS A N 1
ATOM 688 C CA . LYS A 1 90 ? -9.549 4.780 24.647 1.00 87.62 90 LYS A CA 1
ATOM 689 C C . LYS A 1 90 ? -8.177 4.909 25.303 1.00 87.62 90 LYS A C 1
ATOM 691 O O . LYS A 1 90 ? -8.102 5.125 26.507 1.00 87.62 90 LYS A O 1
ATOM 696 N N . ALA A 1 91 ? -7.096 4.792 24.532 1.00 89.56 91 ALA A N 1
ATOM 697 C CA . ALA A 1 91 ? -5.740 4.846 25.075 1.00 89.56 91 ALA A CA 1
ATOM 698 C C . ALA A 1 91 ? -5.226 6.278 25.309 1.00 89.56 91 ALA A C 1
ATOM 700 O O . ALA A 1 91 ? -4.505 6.517 26.274 1.00 89.56 91 ALA A O 1
ATOM 701 N N . LEU A 1 92 ? -5.556 7.218 24.417 1.00 91.12 92 LEU A N 1
ATOM 702 C CA . LEU A 1 92 ? -4.941 8.552 24.360 1.00 91.12 92 LEU A CA 1
ATOM 703 C C . LEU A 1 92 ? -5.964 9.700 24.413 1.00 91.12 92 LEU A C 1
ATOM 705 O O . LEU A 1 92 ? -5.578 10.860 24.547 1.00 91.12 92 LEU A O 1
ATOM 709 N N . GLY A 1 93 ? -7.259 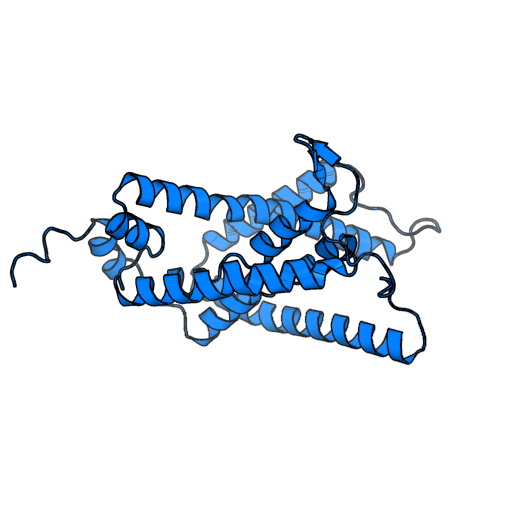9.402 24.327 1.00 91.06 93 GLY A N 1
ATOM 710 C CA . GLY A 1 93 ? -8.342 10.378 24.376 1.00 91.06 93 GLY A CA 1
ATOM 711 C C . GLY A 1 93 ? -8.852 10.839 23.001 1.00 91.06 93 GLY A C 1
ATOM 712 O O . GLY A 1 93 ? -8.318 10.459 21.952 1.00 91.06 93 GLY A O 1
ATOM 713 N N . PRO A 1 94 ? -9.891 11.698 22.979 1.00 92.44 94 PRO A N 1
ATOM 714 C CA . PRO A 1 94 ? -10.675 11.977 21.774 1.00 92.44 94 PRO A CA 1
ATOM 715 C C . PRO A 1 94 ? -9.904 12.577 20.601 1.00 92.44 94 PRO A C 1
ATOM 717 O O . PRO A 1 94 ? -10.114 12.180 19.454 1.00 92.44 94 PRO A O 1
ATOM 720 N N . PHE A 1 95 ? -8.998 13.517 20.881 1.00 94.50 95 PHE A N 1
ATOM 721 C CA . PHE A 1 95 ? -8.207 14.184 19.848 1.00 94.50 95 PHE A CA 1
ATOM 722 C C . PHE A 1 95 ? -7.306 13.197 19.096 1.00 94.50 95 PHE A C 1
ATOM 724 O O . PHE A 1 95 ? -7.292 13.187 17.867 1.00 94.50 95 PHE A O 1
ATOM 731 N N . TRP A 1 96 ? -6.595 12.336 19.827 1.00 93.62 96 TRP A N 1
ATOM 732 C CA . TRP A 1 96 ? -5.697 11.343 19.240 1.00 93.62 96 TRP A CA 1
ATOM 733 C C . TRP A 1 96 ? -6.459 10.233 18.515 1.00 93.62 96 TRP A C 1
ATOM 735 O O . TRP A 1 96 ? -5.994 9.783 17.471 1.00 93.62 96 TRP A O 1
ATOM 745 N N . GLY A 1 97 ? -7.658 9.887 19.002 1.00 91.19 97 GLY A N 1
ATOM 746 C CA . GLY A 1 97 ? -8.643 9.075 18.282 1.00 91.19 97 GLY A CA 1
ATOM 747 C C . GLY A 1 97 ? -8.921 9.600 16.874 1.00 91.19 97 GLY A C 1
ATOM 748 O O . GLY A 1 97 ? -8.697 8.917 15.872 1.00 91.19 97 GLY A O 1
ATOM 749 N N . PHE A 1 98 ? -9.372 10.854 16.796 1.00 91.75 98 PHE A N 1
ATOM 750 C CA . PHE A 1 98 ? -9.649 11.520 15.524 1.00 91.75 98 PHE A CA 1
ATOM 751 C C . PHE A 1 98 ? -8.398 11.639 14.648 1.00 91.75 98 PHE A C 1
ATOM 753 O O . PHE A 1 98 ? -8.451 11.315 13.464 1.00 91.75 98 PHE A O 1
ATOM 760 N N . PHE A 1 99 ? -7.273 12.078 15.218 1.00 94.12 99 PHE A N 1
ATOM 761 C CA . PHE A 1 99 ? -6.031 12.273 14.475 1.00 94.12 99 PHE A CA 1
ATOM 762 C C . PHE A 1 99 ? -5.532 10.968 13.841 1.00 94.12 99 PHE A C 1
ATOM 764 O O . PHE A 1 99 ? -5.198 10.959 12.658 1.00 94.12 99 PHE A O 1
ATOM 771 N N . ALA A 1 100 ? -5.548 9.858 14.585 1.00 91.00 100 ALA A N 1
ATOM 772 C CA . ALA A 1 100 ? -5.165 8.549 14.064 1.00 91.00 100 ALA A CA 1
ATOM 773 C C . ALA A 1 100 ? -6.074 8.111 12.905 1.00 91.00 100 ALA A C 1
ATOM 775 O O . ALA A 1 100 ? -5.574 7.707 11.857 1.00 91.00 100 ALA A O 1
ATOM 776 N N . GLY A 1 101 ? -7.395 8.260 13.053 1.00 89.12 101 GLY A N 1
ATOM 777 C CA . GLY A 1 101 ? -8.350 7.968 11.980 1.00 89.12 101 GLY A CA 1
ATOM 778 C C . GLY A 1 101 ? -8.156 8.853 10.743 1.00 89.12 101 GLY A C 1
ATOM 779 O O . GLY A 1 101 ? -8.183 8.360 9.617 1.00 89.12 101 GLY A O 1
ATOM 780 N N . PHE A 1 102 ? -7.900 10.149 10.938 1.00 91.50 102 PHE A N 1
ATOM 781 C CA . PHE A 1 102 ? -7.653 11.097 9.852 1.00 91.50 102 PHE A CA 1
ATOM 782 C C . PHE A 1 102 ? -6.380 10.754 9.071 1.00 91.50 102 PHE A C 1
ATOM 784 O O . PHE A 1 102 ? -6.400 10.731 7.842 1.00 91.50 102 PHE A O 1
ATOM 791 N N . VAL A 1 103 ? -5.280 10.445 9.763 1.00 91.56 103 VAL A N 1
ATOM 792 C CA . VAL A 1 103 ? -4.013 10.069 9.118 1.00 91.56 103 VAL A CA 1
ATOM 793 C C . VAL A 1 103 ? -4.119 8.705 8.430 1.00 91.56 103 VAL A C 1
ATOM 795 O O . VAL A 1 103 ? -3.623 8.560 7.315 1.00 91.56 103 VAL A O 1
ATOM 798 N N . ALA A 1 104 ? -4.817 7.735 9.027 1.00 87.44 104 ALA A N 1
ATOM 799 C CA . ALA A 1 104 ? -5.027 6.412 8.433 1.00 87.44 104 ALA A CA 1
ATOM 800 C C . ALA A 1 104 ? -5.898 6.436 7.167 1.00 87.44 104 ALA A C 1
ATOM 802 O O . ALA A 1 104 ? -5.824 5.525 6.344 1.00 87.44 104 ALA A O 1
ATOM 803 N N . TRP A 1 105 ? -6.705 7.482 6.978 1.00 87.81 105 TRP A N 1
ATOM 804 C CA . TRP A 1 105 ? -7.519 7.647 5.778 1.00 87.81 105 TRP A CA 1
ATOM 805 C C . TRP A 1 105 ? -6.703 8.087 4.549 1.00 87.81 105 TRP A C 1
ATOM 807 O O . TRP A 1 105 ? -6.984 7.629 3.442 1.00 87.81 105 TRP A O 1
ATOM 817 N N . TRP A 1 106 ? -5.668 8.919 4.720 1.00 89.62 106 TRP A N 1
ATOM 818 C CA . TRP A 1 106 ? -4.890 9.514 3.617 1.00 89.62 106 TRP A CA 1
ATOM 819 C C . TRP A 1 106 ? -4.267 8.525 2.617 1.00 89.62 106 TRP A C 1
ATOM 821 O O . TRP A 1 106 ? -4.336 8.796 1.412 1.00 89.62 106 TRP A O 1
ATOM 831 N N . PRO A 1 107 ? -3.681 7.387 3.041 1.00 87.12 107 PRO A N 1
ATOM 832 C CA . PRO A 1 107 ? -3.136 6.406 2.110 1.00 87.12 107 PRO A CA 1
ATOM 833 C C . PRO A 1 107 ? -4.158 5.903 1.086 1.00 87.12 107 PRO A C 1
ATOM 835 O O . PRO A 1 107 ? -3.778 5.620 -0.048 1.00 87.12 107 PRO A O 1
ATOM 838 N N . GLY A 1 108 ? -5.447 5.832 1.441 1.00 86.38 108 GLY A N 1
ATOM 839 C CA . GLY A 1 108 ? -6.507 5.328 0.565 1.00 86.38 108 GLY A CA 1
ATOM 840 C C . GLY A 1 108 ? -6.646 6.138 -0.732 1.00 86.38 108 GLY A C 1
ATOM 841 O O . GLY A 1 108 ? -6.345 5.609 -1.806 1.00 86.38 108 GLY A O 1
ATOM 842 N N . PRO A 1 109 ? -7.056 7.420 -0.673 1.00 88.69 109 PRO A N 1
ATOM 843 C CA . PRO A 1 109 ? -7.188 8.268 -1.857 1.00 88.69 109 PRO A CA 1
ATOM 844 C C . PRO A 1 109 ? -5.887 8.415 -2.654 1.00 88.69 109 PRO A C 1
ATOM 846 O O . PRO A 1 109 ? -5.917 8.373 -3.883 1.00 88.69 109 PRO A O 1
ATOM 849 N N . ILE A 1 110 ? -4.741 8.537 -1.973 1.00 90.12 110 ILE A N 1
ATOM 850 C CA . ILE A 1 110 ? -3.432 8.658 -2.634 1.00 90.12 110 ILE A CA 1
ATOM 851 C C . ILE A 1 110 ? -3.133 7.393 -3.445 1.00 90.12 110 ILE A C 1
ATOM 853 O O . ILE A 1 110 ? -2.776 7.481 -4.620 1.00 90.12 110 ILE A O 1
ATOM 857 N N . THR A 1 111 ? -3.343 6.215 -2.854 1.00 88.06 111 THR A N 1
ATOM 858 C CA . THR A 1 111 ? -3.126 4.936 -3.540 1.00 88.06 111 THR A CA 1
ATOM 859 C C . THR A 1 111 ? -4.058 4.799 -4.738 1.00 88.06 111 THR A C 1
ATOM 861 O O . THR A 1 111 ? -3.606 4.391 -5.800 1.00 88.06 111 THR A O 1
ATOM 864 N N . MET A 1 112 ? -5.324 5.215 -4.638 1.00 89.50 112 MET A N 1
ATOM 865 C CA . MET A 1 112 ? -6.256 5.161 -5.774 1.00 89.50 112 MET A CA 1
ATOM 866 C C . MET A 1 112 ? -5.772 5.978 -6.982 1.00 89.50 112 MET A C 1
ATOM 868 O O . MET A 1 112 ? -5.878 5.515 -8.119 1.00 89.50 112 MET A O 1
ATOM 872 N N . VAL A 1 113 ? -5.177 7.153 -6.751 1.00 93.19 113 VAL A N 1
ATOM 873 C CA . VAL A 1 113 ? -4.564 7.959 -7.821 1.00 93.19 113 VAL A CA 1
ATOM 874 C C . VAL A 1 113 ? -3.346 7.248 -8.415 1.00 93.19 113 VAL A C 1
ATOM 876 O O . VAL A 1 113 ? -3.227 7.155 -9.637 1.00 93.19 113 VAL A O 1
ATOM 879 N N . VAL A 1 114 ? -2.471 6.695 -7.569 1.00 91.06 114 VAL A N 1
ATOM 880 C CA . VAL A 1 114 ? -1.283 5.940 -8.007 1.00 91.06 114 VAL A CA 1
ATOM 881 C C . VAL A 1 114 ? -1.674 4.723 -8.851 1.00 91.06 114 VAL A C 1
ATOM 883 O O . VAL A 1 114 ? -1.069 4.484 -9.895 1.00 91.06 114 VAL A O 1
ATOM 886 N N . ILE A 1 115 ? -2.719 3.988 -8.460 1.00 91.31 115 ILE A N 1
ATOM 887 C CA . ILE A 1 115 ? -3.254 2.866 -9.244 1.00 91.31 115 ILE A CA 1
ATOM 888 C C . ILE A 1 115 ? -3.783 3.346 -10.596 1.00 91.31 115 ILE A C 1
ATOM 890 O O . ILE A 1 115 ? -3.523 2.698 -11.606 1.00 91.31 115 ILE A O 1
ATOM 894 N N . GLY A 1 116 ? -4.469 4.490 -10.651 1.00 94.12 116 GLY A N 1
ATOM 895 C CA . GLY A 1 116 ? -4.916 5.078 -11.915 1.00 94.12 116 GLY A CA 1
ATOM 896 C C . GLY A 1 116 ? -3.763 5.333 -12.892 1.00 94.12 116 GLY A C 1
ATOM 897 O O . GLY A 1 116 ? -3.846 4.974 -14.068 1.00 94.12 116 GLY A O 1
ATOM 898 N N . VAL A 1 117 ? -2.651 5.877 -12.389 1.00 94.00 117 VAL A N 1
ATOM 899 C CA . VAL A 1 117 ? -1.425 6.080 -13.178 1.00 94.00 117 VAL A CA 1
ATOM 900 C C . VAL A 1 117 ? -0.821 4.741 -13.601 1.00 94.00 117 VAL A C 1
ATOM 902 O O . VAL A 1 117 ? -0.396 4.580 -14.744 1.00 94.00 117 VAL A O 1
ATOM 905 N N . LEU A 1 118 ? -0.819 3.750 -12.711 1.00 92.12 118 LEU A N 1
ATOM 906 C CA . LEU A 1 118 ? -0.292 2.425 -13.014 1.00 92.12 118 LEU A CA 1
ATOM 907 C C . LEU A 1 118 ? -1.092 1.711 -14.113 1.00 92.12 118 LEU A C 1
ATOM 909 O O . LEU A 1 118 ? -0.497 1.082 -14.984 1.00 92.12 118 LEU A O 1
ATOM 913 N N . VAL A 1 119 ? -2.421 1.835 -14.112 1.00 94.44 119 VAL A N 1
ATOM 914 C CA . VAL A 1 119 ? -3.274 1.306 -15.186 1.00 94.44 119 VAL A CA 1
ATOM 915 C C . VAL A 1 119 ? -2.897 1.942 -16.523 1.00 94.44 119 VAL A C 1
ATOM 917 O O . VAL A 1 119 ? -2.720 1.221 -17.504 1.00 94.44 119 VAL A O 1
ATOM 920 N N . ALA A 1 120 ? -2.694 3.264 -16.568 1.00 94.44 120 ALA A N 1
ATOM 921 C CA . ALA A 1 120 ? -2.227 3.939 -17.779 1.00 94.44 120 ALA A CA 1
ATOM 922 C C . ALA A 1 120 ? -0.856 3.407 -18.239 1.00 94.44 120 ALA A C 1
ATOM 924 O O . ALA A 1 120 ? -0.689 3.094 -19.417 1.00 94.44 120 ALA A O 1
ATOM 925 N N . ASN A 1 121 ? 0.090 3.216 -17.314 1.00 92.19 121 ASN A N 1
ATOM 926 C CA . ASN A 1 121 ? 1.411 2.656 -17.616 1.00 92.19 121 ASN A CA 1
ATOM 927 C C . ASN A 1 121 ? 1.328 1.225 -18.167 1.00 92.19 121 ASN A C 1
ATOM 929 O O . ASN A 1 121 ? 2.017 0.894 -19.130 1.00 92.19 121 ASN A O 1
ATOM 933 N N . PHE A 1 122 ? 0.471 0.369 -17.606 1.00 90.75 122 PHE A N 1
ATOM 934 C CA . PHE A 1 122 ? 0.281 -0.982 -18.136 1.00 90.75 122 PHE A CA 1
ATOM 935 C C . PHE A 1 122 ? -0.384 -0.981 -19.512 1.00 90.75 122 PHE A C 1
ATOM 937 O O . PHE A 1 122 ? 0.002 -1.777 -20.367 1.00 90.75 122 PHE A O 1
ATOM 944 N N . LEU A 1 123 ? -1.328 -0.072 -19.771 1.00 93.06 123 LEU A N 1
ATOM 945 C CA . LEU A 1 123 ? -1.913 0.099 -21.103 1.00 93.06 123 LEU A CA 1
ATOM 946 C C . LEU A 1 123 ? -0.861 0.552 -22.124 1.00 93.06 123 LEU A C 1
ATOM 948 O O . LEU A 1 123 ? -0.807 -0.004 -23.219 1.00 93.06 123 LEU A O 1
ATOM 952 N N . GLN A 1 124 ? 0.016 1.490 -21.758 1.00 92.56 124 GLN A N 1
ATOM 953 C CA . GLN A 1 124 ? 1.145 1.917 -22.593 1.00 92.56 124 GLN A CA 1
ATOM 954 C C . GLN A 1 124 ? 2.110 0.761 -22.892 1.00 92.56 124 GLN A C 1
ATOM 956 O O . GLN A 1 124 ? 2.461 0.533 -24.048 1.00 92.56 124 GLN A O 1
ATOM 961 N N . GLN A 1 125 ? 2.504 -0.007 -21.869 1.00 89.69 125 GLN A N 1
ATOM 962 C CA . GLN A 1 125 ? 3.372 -1.179 -22.037 1.00 89.69 125 GLN A CA 1
ATOM 963 C C . GLN A 1 125 ? 2.710 -2.253 -22.905 1.00 89.69 125 GLN A C 1
ATOM 965 O O . GLN A 1 125 ? 3.370 -2.867 -23.737 1.00 89.69 125 GLN A O 1
ATOM 970 N N . THR A 1 126 ? 1.396 -2.442 -22.758 1.00 89.50 126 THR A N 1
ATOM 971 C CA . THR A 1 126 ? 0.630 -3.387 -23.576 1.00 89.50 126 THR A CA 1
ATOM 972 C C . THR A 1 126 ? 0.576 -2.936 -25.037 1.00 89.50 126 THR A C 1
ATOM 974 O O . THR A 1 126 ? 0.779 -3.736 -25.946 1.00 89.50 126 THR A O 1
ATOM 977 N N . ALA A 1 127 ? 0.354 -1.642 -25.278 1.00 89.31 127 ALA A N 1
ATOM 978 C CA . ALA A 1 127 ? 0.339 -1.069 -26.620 1.00 89.31 127 ALA A CA 1
ATOM 979 C C . ALA A 1 127 ? 1.696 -1.190 -27.324 1.00 89.31 127 ALA A C 1
ATOM 981 O O . ALA A 1 127 ? 1.733 -1.437 -28.526 1.00 89.31 127 ALA A O 1
ATOM 982 N N . ALA A 1 128 ? 2.800 -1.100 -26.579 1.00 88.31 128 ALA A N 1
ATOM 983 C CA . ALA A 1 128 ? 4.143 -1.246 -27.127 1.00 88.31 128 ALA A CA 1
ATOM 984 C C . ALA A 1 128 ? 4.427 -2.645 -27.717 1.00 88.31 128 ALA A C 1
ATOM 986 O O . ALA A 1 128 ? 5.338 -2.775 -28.534 1.00 88.31 128 ALA A O 1
ATOM 987 N N . PHE A 1 129 ? 3.649 -3.680 -27.366 1.00 86.81 129 PHE A N 1
ATOM 988 C CA . PHE A 1 129 ? 3.732 -4.989 -28.032 1.00 86.81 129 PHE A CA 1
ATOM 989 C C . PHE A 1 129 ? 3.158 -4.979 -29.454 1.00 86.81 129 PHE A C 1
ATOM 991 O O . PHE A 1 129 ? 3.489 -5.854 -30.254 1.00 86.81 129 PHE A O 1
ATOM 998 N N . PHE A 1 130 ? 2.315 -4.001 -29.788 1.00 88.19 130 PHE A N 1
ATOM 999 C CA . PHE A 1 130 ? 1.748 -3.839 -31.120 1.00 88.19 130 PHE A CA 1
ATOM 1000 C C . PHE A 1 130 ? 2.572 -2.842 -31.939 1.00 88.19 130 PHE A C 1
ATOM 1002 O O . PHE A 1 130 ? 3.145 -1.885 -31.418 1.00 88.19 130 PHE A O 1
ATOM 1009 N N . THR A 1 131 ? 2.628 -3.062 -33.252 1.00 85.06 131 THR A N 1
ATOM 1010 C CA . THR A 1 131 ? 3.319 -2.172 -34.190 1.00 85.06 131 THR A CA 1
ATOM 1011 C C . THR A 1 131 ? 2.320 -1.272 -34.910 1.00 85.06 131 THR A C 1
ATOM 1013 O O . THR A 1 131 ? 1.431 -1.738 -35.616 1.00 85.06 131 THR A O 1
ATOM 1016 N N . CYS A 1 132 ? 2.503 0.037 -34.758 1.00 78.94 132 CYS A N 1
ATOM 1017 C CA . CYS A 1 132 ? 1.765 1.082 -35.454 1.00 78.94 132 CYS A CA 1
ATOM 1018 C C . CYS A 1 132 ? 2.753 1.831 -36.352 1.00 78.94 132 CYS A C 1
ATOM 1020 O O . CYS A 1 132 ? 3.719 2.418 -35.867 1.00 78.94 132 CYS A O 1
ATOM 1022 N N . SER A 1 133 ? 2.544 1.805 -37.671 1.00 76.50 133 SER A N 1
ATOM 1023 C CA . SER A 1 133 ? 3.395 2.528 -38.634 1.00 76.50 133 SER A CA 1
ATOM 1024 C C . SER A 1 133 ? 4.897 2.203 -38.515 1.00 76.50 133 SER A C 1
ATOM 1026 O O . SER A 1 133 ? 5.748 3.088 -38.595 1.00 76.50 133 SER A O 1
ATOM 1028 N N . GLY A 1 134 ? 5.232 0.927 -38.284 1.00 77.12 134 GLY A N 1
ATOM 1029 C CA . GLY A 1 134 ? 6.619 0.452 -38.185 1.00 77.12 134 GLY A CA 1
ATOM 1030 C C . GLY A 1 134 ? 7.342 0.790 -36.873 1.00 77.12 134 GLY A C 1
ATOM 1031 O O . GLY A 1 134 ? 8.534 0.520 -36.759 1.00 77.12 134 GLY A O 1
ATOM 1032 N N . LYS A 1 135 ? 6.647 1.357 -35.878 1.00 82.31 135 LYS A N 1
ATOM 1033 C CA . LYS A 1 135 ? 7.160 1.607 -34.520 1.00 82.31 135 LYS A CA 1
ATOM 1034 C C . LYS A 1 135 ? 6.221 0.986 -33.475 1.00 82.31 135 LYS A C 1
ATOM 1036 O O . LYS A 1 135 ? 5.057 0.741 -33.796 1.00 82.31 135 LYS A O 1
ATOM 1041 N N . PRO A 1 136 ? 6.684 0.722 -32.240 1.00 81.50 136 PRO A N 1
ATOM 1042 C CA . PRO A 1 136 ? 5.790 0.365 -31.139 1.00 81.50 136 PRO A CA 1
ATOM 1043 C C . PRO A 1 136 ? 4.679 1.408 -30.986 1.00 81.50 136 PRO A C 1
ATOM 1045 O O . PRO A 1 136 ? 4.954 2.610 -31.054 1.00 81.50 136 PRO A O 1
ATOM 1048 N N . CYS A 1 137 ? 3.432 0.969 -30.816 1.00 84.62 137 CYS A N 1
ATOM 1049 C CA . CYS A 1 137 ? 2.315 1.893 -30.647 1.00 84.62 137 CYS A CA 1
ATOM 1050 C C . CYS A 1 137 ? 2.494 2.701 -29.355 1.00 84.62 137 CYS A C 1
ATOM 1052 O O . CYS A 1 137 ? 2.613 2.138 -28.268 1.00 84.62 137 CYS A O 1
ATOM 1054 N N . ALA A 1 138 ? 2.473 4.027 -29.476 1.00 84.06 138 ALA A N 1
ATOM 1055 C CA . ALA A 1 138 ? 2.454 4.938 -28.342 1.00 84.06 138 ALA A CA 1
ATOM 1056 C C . ALA A 1 138 ? 1.026 5.462 -28.157 1.00 84.06 138 ALA A C 1
ATOM 1058 O O . ALA A 1 138 ? 0.493 6.151 -29.025 1.00 84.06 138 ALA A O 1
ATOM 1059 N N . ILE A 1 139 ? 0.404 5.107 -27.035 1.00 87.31 139 ILE A N 1
ATOM 1060 C CA . ILE A 1 139 ? -0.907 5.614 -26.610 1.00 87.31 139 ILE A CA 1
ATOM 1061 C C . ILE A 1 139 ? -0.747 6.342 -25.277 1.00 87.31 139 ILE A C 1
ATOM 1063 O O . ILE A 1 139 ? 0.224 6.095 -24.570 1.00 87.31 139 ILE A O 1
ATOM 1067 N N . LEU A 1 140 ? -1.705 7.192 -24.898 1.00 86.44 140 LEU A N 1
ATOM 1068 C CA . LEU A 1 140 ? -1.761 7.803 -23.560 1.00 86.44 140 LEU A CA 1
ATOM 1069 C C . LEU A 1 140 ? -0.484 8.575 -23.167 1.00 86.44 140 LEU A C 1
ATOM 1071 O O . LEU A 1 140 ? -0.108 8.567 -21.999 1.00 86.44 140 LEU A O 1
ATOM 1075 N N . THR A 1 141 ? 0.214 9.198 -24.120 1.00 85.69 141 THR A N 1
ATOM 1076 C CA . THR A 1 141 ? 1.491 9.892 -23.864 1.00 85.69 141 THR A CA 1
ATOM 1077 C C . THR A 1 141 ? 1.301 11.245 -23.192 1.00 85.69 141 THR A C 1
ATOM 1079 O O . THR A 1 141 ? 2.193 11.716 -22.493 1.00 85.69 141 THR A O 1
ATOM 1082 N N . GLU A 1 142 ? 0.147 11.877 -23.402 1.00 91.81 142 GLU A N 1
ATOM 1083 C CA . GLU A 1 142 ? -0.142 13.201 -22.861 1.00 91.81 142 GLU A CA 1
ATOM 1084 C C . GLU A 1 142 ? -0.656 13.122 -21.417 1.00 91.81 142 GLU A C 1
ATOM 1086 O O . GLU A 1 142 ? -1.525 12.307 -21.094 1.00 91.81 142 GLU A O 1
ATOM 1091 N N . ASN A 1 143 ? -0.209 14.041 -20.553 1.00 92.25 143 ASN A N 1
ATOM 1092 C CA . ASN A 1 143 ? -0.581 14.055 -19.129 1.00 92.25 143 ASN A CA 1
ATOM 1093 C C . ASN A 1 143 ? -2.102 14.099 -18.896 1.00 92.25 143 ASN A C 1
ATOM 1095 O O . ASN A 1 143 ? -2.609 13.482 -17.959 1.00 92.25 143 ASN A O 1
ATOM 1099 N N . TRP A 1 144 ? -2.853 14.797 -19.753 1.00 93.81 144 TRP A N 1
ATOM 1100 C CA . TRP A 1 144 ? -4.314 14.860 -19.643 1.00 93.81 144 TRP A CA 1
ATOM 1101 C C . TRP A 1 144 ? -4.986 13.519 -19.984 1.00 93.81 144 TRP A C 1
ATOM 1103 O O . TRP A 1 144 ? -6.008 13.189 -19.388 1.00 93.81 144 TRP A O 1
ATOM 1113 N N . GLN A 1 145 ? -4.401 12.719 -20.886 1.00 93.88 145 GLN A N 1
ATOM 1114 C CA . GLN A 1 145 ? -4.903 11.385 -21.233 1.00 93.88 145 GLN A CA 1
ATOM 1115 C C . GLN A 1 145 ? -4.728 10.427 -20.054 1.00 93.88 145 GLN A C 1
ATOM 1117 O O . GLN A 1 145 ? -5.657 9.700 -19.707 1.00 93.88 145 GLN A O 1
ATOM 1122 N N . ILE A 1 146 ? -3.571 10.487 -19.385 1.00 94.44 146 ILE A N 1
ATOM 1123 C CA . ILE A 1 146 ? -3.331 9.765 -18.128 1.00 94.44 146 ILE A CA 1
ATOM 1124 C C . ILE A 1 146 ? -4.340 10.223 -17.067 1.00 94.44 146 ILE A C 1
ATOM 1126 O O . ILE A 1 146 ? -4.944 9.390 -16.394 1.00 94.44 146 ILE A O 1
ATOM 1130 N N . GLY A 1 147 ? -4.594 11.533 -16.969 1.00 94.75 147 GLY A N 1
ATOM 1131 C CA . GLY A 1 147 ? -5.607 12.098 -16.076 1.00 94.75 147 GLY A CA 1
ATOM 1132 C C . GLY A 1 147 ? -7.010 11.522 -16.299 1.00 94.75 147 GLY A C 1
ATOM 1133 O O . GLY A 1 147 ? -7.694 11.193 -15.332 1.00 94.75 147 GLY A O 1
ATOM 1134 N N . ILE A 1 148 ? -7.429 11.319 -17.553 1.00 96.12 148 ILE A N 1
ATOM 1135 C CA . ILE A 1 148 ? -8.713 10.669 -17.867 1.00 96.12 148 ILE A CA 1
ATOM 1136 C C . ILE A 1 148 ? -8.733 9.218 -17.385 1.00 96.12 148 ILE A C 1
ATOM 1138 O O . ILE A 1 148 ? -9.717 8.800 -16.778 1.00 96.12 148 ILE A O 1
ATOM 1142 N N . VAL A 1 149 ? -7.660 8.454 -17.606 1.00 95.56 149 VAL A N 1
ATOM 1143 C CA . VAL A 1 149 ? -7.573 7.065 -17.121 1.00 95.56 149 VAL A CA 1
ATOM 1144 C C . VAL A 1 149 ? -7.668 7.017 -15.597 1.00 95.56 149 VAL A C 1
ATOM 1146 O O . VAL A 1 149 ? -8.424 6.211 -15.056 1.00 95.56 149 VAL A O 1
ATOM 1149 N N . VAL A 1 150 ? -6.978 7.924 -14.901 1.00 95.88 150 VAL A N 1
ATOM 1150 C CA . VAL A 1 150 ? -7.073 8.059 -13.441 1.00 95.88 150 VAL A CA 1
ATOM 1151 C C . VAL A 1 150 ? -8.513 8.339 -13.012 1.00 95.88 150 VAL A C 1
ATOM 1153 O O . VAL A 1 150 ? -9.016 7.664 -12.118 1.00 95.88 150 VAL A O 1
ATOM 1156 N N . LEU A 1 151 ? -9.210 9.276 -13.663 1.00 96.25 151 LEU A N 1
ATOM 1157 C CA . LEU A 1 151 ? -10.613 9.573 -13.357 1.00 96.25 151 LEU A CA 1
ATOM 1158 C C . LEU A 1 151 ? -11.519 8.355 -13.565 1.00 96.25 151 LEU A C 1
ATOM 1160 O O . LEU A 1 151 ? -12.371 8.087 -12.722 1.00 96.25 151 LEU A O 1
ATOM 1164 N N . VAL A 1 152 ? -11.324 7.594 -14.644 1.00 96.19 152 VAL A N 1
ATOM 1165 C CA . VAL A 1 152 ? -12.086 6.362 -14.905 1.00 96.19 152 VAL A CA 1
ATOM 1166 C C . VAL A 1 152 ? -11.869 5.338 -13.791 1.00 96.19 152 VAL A C 1
ATOM 1168 O O . VAL A 1 152 ? -12.839 4.770 -13.291 1.00 96.19 152 VAL A O 1
ATOM 1171 N N . VAL A 1 153 ? -10.622 5.139 -13.354 1.00 94.44 153 VAL A N 1
ATOM 1172 C CA . VAL A 1 153 ? -10.301 4.235 -12.239 1.00 94.44 153 VAL A CA 1
ATOM 1173 C C . VAL A 1 153 ? -10.936 4.718 -10.934 1.00 94.44 153 VAL A C 1
ATOM 1175 O O . VAL A 1 153 ? -11.511 3.912 -10.207 1.00 94.44 153 VAL A O 1
ATOM 1178 N N . LEU A 1 154 ? -10.912 6.024 -10.653 1.00 94.81 154 LEU A N 1
ATOM 1179 C CA . LEU A 1 154 ? -11.555 6.594 -9.465 1.00 94.81 154 LEU A CA 1
ATOM 1180 C C . LEU A 1 154 ? -13.075 6.390 -9.473 1.00 94.81 154 LEU A C 1
ATOM 1182 O O . LEU A 1 154 ? -13.640 5.974 -8.461 1.00 94.81 154 LEU A O 1
ATOM 1186 N N . TRP A 1 155 ? -13.736 6.634 -10.605 1.00 95.38 155 TRP A N 1
ATOM 1187 C CA . TRP A 1 155 ? -15.175 6.402 -10.752 1.00 95.38 155 TRP A CA 1
ATOM 1188 C C . TRP A 1 155 ? -15.537 4.922 -10.648 1.00 95.38 155 TRP A C 1
ATOM 1190 O O . TRP A 1 155 ? -16.541 4.581 -10.021 1.00 95.38 155 TRP A O 1
ATOM 1200 N N . PHE A 1 156 ? -14.704 4.038 -11.197 1.00 93.69 156 PHE A N 1
ATOM 1201 C CA . PHE A 1 156 ? -14.862 2.601 -11.019 1.00 93.69 156 PHE A CA 1
ATOM 1202 C C . PHE A 1 156 ? -14.760 2.211 -9.537 1.00 93.69 156 PHE A C 1
ATOM 1204 O O . PHE A 1 156 ? -15.674 1.570 -9.018 1.00 93.69 156 PHE A O 1
ATOM 1211 N N . SER A 1 157 ? -13.725 2.661 -8.823 1.00 91.81 157 SER A N 1
ATOM 1212 C CA . SER A 1 157 ? -13.574 2.405 -7.385 1.00 91.81 157 SER A CA 1
ATOM 1213 C C . SER A 1 157 ? -14.758 2.938 -6.576 1.00 91.81 157 SER A C 1
ATOM 1215 O O . SER A 1 157 ? -15.295 2.214 -5.740 1.00 91.81 157 SER A O 1
ATOM 1217 N N . ALA A 1 158 ? -15.227 4.154 -6.871 1.00 92.69 158 ALA A N 1
ATOM 1218 C CA . ALA A 1 158 ? -16.414 4.725 -6.237 1.00 92.69 158 ALA A CA 1
ATOM 1219 C C . ALA A 1 158 ? -17.672 3.883 -6.507 1.00 92.69 158 ALA A C 1
ATOM 1221 O O . ALA A 1 158 ? -18.472 3.659 -5.602 1.00 92.69 158 ALA A O 1
ATOM 1222 N N . SER A 1 159 ? -17.833 3.365 -7.731 1.00 93.38 159 SER A N 1
ATOM 1223 C CA . SER A 1 159 ? -18.954 2.486 -8.077 1.00 93.38 159 SER A CA 1
ATOM 1224 C C . SER A 1 159 ? -18.924 1.169 -7.292 1.00 93.38 159 SER A C 1
ATOM 1226 O O . SER A 1 159 ? -19.951 0.736 -6.768 1.00 93.38 159 SER A O 1
ATOM 1228 N N . MET A 1 160 ? -17.734 0.580 -7.124 1.00 91.38 160 MET A N 1
ATOM 1229 C CA . MET A 1 160 ? -17.528 -0.640 -6.342 1.00 91.38 160 MET A CA 1
ATOM 1230 C C . MET A 1 160 ? -17.851 -0.434 -4.857 1.00 91.38 160 MET A C 1
ATOM 1232 O O . MET A 1 160 ? -18.329 -1.363 -4.207 1.00 91.38 160 MET A O 1
ATOM 1236 N N . SER A 1 161 ? -17.654 0.775 -4.320 1.00 90.44 161 SER A N 1
ATOM 1237 C CA . SER A 1 161 ? -17.997 1.107 -2.930 1.00 90.44 161 SER A CA 1
ATOM 1238 C C . SER A 1 161 ? -19.503 1.095 -2.636 1.00 90.44 161 SER A C 1
ATOM 1240 O O . SER A 1 161 ? -19.878 0.949 -1.476 1.00 90.44 161 SER A O 1
ATOM 1242 N N . TYR A 1 162 ? -20.371 1.210 -3.649 1.00 93.00 162 TYR A N 1
ATOM 1243 C CA . TYR A 1 162 ? -21.826 1.090 -3.466 1.00 93.00 162 TYR A CA 1
ATOM 1244 C C . TYR A 1 162 ? -22.318 -0.364 -3.447 1.00 93.00 162 TYR A C 1
ATOM 1246 O O . TYR A 1 162 ? -23.467 -0.628 -3.083 1.00 93.00 162 TYR A O 1
ATOM 1254 N N . LEU A 1 163 ? -21.481 -1.319 -3.859 1.00 92.75 163 LEU A N 1
ATOM 1255 C CA . LEU A 1 163 ? -21.841 -2.731 -3.872 1.00 92.75 163 LEU A CA 1
ATOM 1256 C C . LEU A 1 163 ? -21.783 -3.323 -2.459 1.00 92.75 163 LEU A C 1
ATOM 1258 O O . LEU A 1 163 ? -21.057 -2.864 -1.580 1.00 92.75 163 LEU A O 1
ATOM 1262 N N . LYS A 1 164 ? -22.550 -4.395 -2.236 1.00 90.44 164 LYS A N 1
ATOM 1263 C CA . LYS A 1 164 ? -22.522 -5.122 -0.960 1.00 90.44 164 LYS A CA 1
ATOM 1264 C C . LYS A 1 164 ? -21.117 -5.669 -0.700 1.00 90.44 164 LYS A C 1
ATOM 1266 O O . LYS A 1 164 ? -20.538 -6.283 -1.595 1.00 90.44 164 LYS A O 1
ATOM 1271 N N . MET A 1 165 ? -20.651 -5.586 0.549 1.00 87.94 165 MET A N 1
ATOM 1272 C CA . MET A 1 165 ? -19.321 -6.061 0.969 1.00 87.94 165 MET A CA 1
ATOM 1273 C C . MET A 1 165 ? -18.983 -7.472 0.473 1.00 87.94 165 MET A C 1
ATOM 1275 O O . MET A 1 165 ? -17.873 -7.717 0.012 1.00 87.94 165 MET A O 1
ATOM 1279 N N . ARG A 1 166 ? -19.951 -8.400 0.478 1.00 89.25 166 ARG A N 1
ATOM 1280 C CA . ARG A 1 166 ? -19.727 -9.769 -0.014 1.00 89.25 166 ARG A CA 1
ATOM 1281 C C . ARG A 1 166 ? -19.381 -9.838 -1.507 1.00 89.25 166 ARG A C 1
ATOM 1283 O O . ARG A 1 166 ? -18.587 -10.684 -1.901 1.00 89.25 166 ARG A O 1
ATOM 1290 N N . VAL A 1 167 ? -19.969 -8.974 -2.335 1.00 91.00 167 VAL A N 1
ATOM 1291 C CA . VAL A 1 167 ? -19.702 -8.930 -3.784 1.00 91.00 167 VAL A CA 1
ATOM 1292 C C . VAL A 1 167 ? -18.288 -8.420 -4.030 1.00 91.00 167 VAL A C 1
ATOM 1294 O O . VAL A 1 167 ? -17.518 -9.061 -4.742 1.00 91.00 167 VAL A O 1
ATOM 1297 N N . THR A 1 168 ? -17.931 -7.315 -3.377 1.00 91.44 168 THR A N 1
ATOM 1298 C CA . THR A 1 168 ? -16.593 -6.723 -3.454 1.00 91.44 168 THR A CA 1
ATOM 1299 C C . THR A 1 168 ? -15.534 -7.704 -2.954 1.00 91.44 168 THR A C 1
ATOM 1301 O O . THR A 1 168 ? -14.516 -7.892 -3.612 1.00 91.44 168 THR A O 1
ATOM 1304 N N . GLN A 1 169 ? -15.802 -8.426 -1.863 1.00 91.25 169 GLN A N 1
ATOM 1305 C CA . GLN A 1 169 ? -14.883 -9.441 -1.357 1.00 91.25 169 GLN A CA 1
ATOM 1306 C C . GLN A 1 169 ? -14.716 -10.626 -2.313 1.00 91.25 169 GLN A C 1
ATOM 1308 O O . GLN A 1 169 ? -13.596 -11.074 -2.542 1.00 91.25 169 GLN A O 1
ATOM 1313 N N . ASN A 1 170 ? -15.801 -11.130 -2.908 1.00 91.69 170 ASN A N 1
ATOM 1314 C CA . ASN A 1 170 ? -15.706 -12.206 -3.896 1.00 91.69 170 ASN A CA 1
ATOM 1315 C C . ASN A 1 170 ? -14.842 -11.788 -5.095 1.00 91.69 170 ASN A C 1
ATOM 1317 O O . ASN A 1 170 ? -14.048 -12.591 -5.582 1.00 91.69 170 ASN A O 1
ATOM 1321 N N . TYR A 1 171 ? -14.959 -10.533 -5.539 1.00 92.31 171 TYR A N 1
ATOM 1322 C CA . TYR A 1 171 ? -14.085 -9.971 -6.567 1.00 92.31 171 TYR A CA 1
ATOM 1323 C C . TYR A 1 171 ? -12.610 -9.993 -6.134 1.00 92.31 171 TYR A C 1
ATOM 1325 O O . TYR A 1 171 ? -11.767 -10.496 -6.875 1.00 92.31 171 TYR A O 1
ATOM 1333 N N . VAL A 1 172 ? -12.299 -9.538 -4.914 1.00 92.44 172 VAL A N 1
ATOM 1334 C CA . VAL A 1 172 ? -10.927 -9.571 -4.372 1.00 92.44 172 VAL A CA 1
ATOM 1335 C C . VAL A 1 172 ? -10.399 -11.009 -4.265 1.00 92.44 172 VAL A C 1
ATOM 1337 O O . VAL A 1 172 ? -9.254 -11.271 -4.625 1.00 92.44 172 VAL A O 1
ATOM 1340 N N . ASN A 1 173 ? -11.230 -11.968 -3.852 1.00 92.81 173 ASN A N 1
ATOM 1341 C CA . ASN A 1 173 ? -10.849 -13.380 -3.758 1.00 92.81 173 ASN A CA 1
ATOM 1342 C C . ASN A 1 173 ? -10.520 -14.0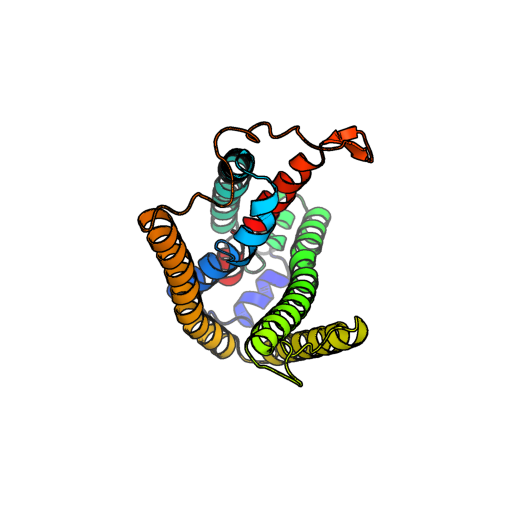00 -5.123 1.00 92.81 173 ASN A C 1
ATOM 1344 O O . ASN A 1 173 ? -9.609 -14.816 -5.223 1.00 92.81 173 ASN A O 1
ATOM 1348 N N . VAL A 1 174 ? -11.238 -13.625 -6.186 1.00 93.19 174 VAL A N 1
ATOM 1349 C CA . VAL A 1 174 ? -10.897 -14.057 -7.551 1.00 93.19 174 VAL A CA 1
ATOM 1350 C C . VAL A 1 174 ? -9.598 -13.388 -8.006 1.00 93.19 174 VAL A C 1
ATOM 1352 O O . VAL A 1 174 ? -8.701 -14.061 -8.516 1.00 93.19 174 VAL A O 1
ATOM 1355 N N . GLN A 1 175 ? -9.460 -12.082 -7.756 1.00 91.62 175 GLN A N 1
ATOM 1356 C CA . GLN A 1 175 ? -8.255 -11.317 -8.075 1.00 91.62 175 GLN A CA 1
ATOM 1357 C C . GLN A 1 175 ? -7.007 -11.882 -7.380 1.00 91.62 175 GLN A C 1
ATOM 1359 O O . GLN A 1 175 ? -5.929 -11.872 -7.970 1.00 91.62 175 GLN A O 1
ATOM 1364 N N . PHE A 1 176 ? -7.142 -12.421 -6.166 1.00 92.62 176 PHE A N 1
ATOM 1365 C CA . PHE A 1 176 ? -6.053 -13.040 -5.411 1.00 92.62 176 PHE A CA 1
ATOM 1366 C C . PHE A 1 176 ? -5.340 -14.156 -6.184 1.00 92.62 176 PHE A C 1
ATOM 1368 O O . PHE A 1 176 ? -4.116 -14.236 -6.141 1.00 92.62 176 PHE A O 1
ATOM 1375 N N . PHE A 1 177 ? -6.062 -14.986 -6.940 1.00 92.56 177 PHE A N 1
ATOM 1376 C CA . PHE A 1 177 ? -5.427 -16.043 -7.733 1.00 92.56 177 PHE A CA 1
ATOM 1377 C C . PHE A 1 177 ? -4.609 -15.476 -8.894 1.00 92.56 177 PHE A C 1
ATOM 1379 O O . PHE A 1 177 ? -3.480 -15.911 -9.116 1.00 92.56 177 PHE A O 1
ATOM 1386 N N . ALA A 1 178 ? -5.143 -14.475 -9.599 1.00 91.69 178 ALA A N 1
ATOM 1387 C CA . ALA A 1 178 ? -4.410 -13.785 -10.661 1.00 91.69 178 ALA A CA 1
ATOM 1388 C C . ALA A 1 178 ? -3.166 -13.079 -10.099 1.00 91.69 178 ALA A C 1
ATOM 1390 O O . ALA A 1 178 ? -2.093 -13.095 -10.697 1.00 91.69 178 ALA A O 1
ATOM 1391 N N . TYR A 1 179 ? -3.307 -12.513 -8.904 1.00 90.38 179 TYR A N 1
ATOM 1392 C CA . TYR A 1 179 ? -2.249 -11.841 -8.174 1.00 90.38 179 TYR A CA 1
ATOM 1393 C C . TYR A 1 179 ? -1.126 -12.792 -7.739 1.00 90.38 179 TYR A C 1
ATOM 1395 O O . TYR A 1 179 ? 0.046 -12.548 -8.023 1.00 90.38 179 TYR A O 1
ATOM 1403 N N . ALA A 1 180 ? -1.480 -13.919 -7.118 1.00 91.19 180 ALA A N 1
ATOM 1404 C CA . ALA A 1 180 ? -0.538 -14.963 -6.733 1.00 91.19 180 ALA A CA 1
ATOM 1405 C C . ALA A 1 180 ? 0.176 -15.554 -7.959 1.00 91.19 180 ALA A C 1
ATOM 1407 O O . ALA A 1 180 ? 1.391 -15.754 -7.930 1.00 91.19 180 ALA A O 1
ATOM 1408 N N . ALA A 1 181 ? -0.555 -15.769 -9.058 1.00 93.38 181 ALA A N 1
ATOM 1409 C CA . ALA A 1 181 ? 0.022 -16.215 -10.320 1.00 93.38 181 ALA A CA 1
ATOM 1410 C C . ALA A 1 181 ? 1.028 -15.198 -10.880 1.00 93.38 181 ALA A C 1
ATOM 1412 O O . ALA A 1 181 ? 2.114 -15.594 -11.294 1.00 93.38 181 ALA A O 1
ATOM 1413 N N . ALA A 1 182 ? 0.722 -13.897 -10.847 1.00 90.94 182 ALA A N 1
ATOM 1414 C CA . ALA A 1 182 ? 1.644 -12.855 -11.296 1.00 90.94 182 ALA A CA 1
ATOM 1415 C C . ALA A 1 182 ? 2.943 -12.843 -10.474 1.00 90.94 182 ALA A C 1
ATOM 1417 O O . ALA A 1 182 ? 4.029 -12.842 -11.051 1.00 90.94 182 ALA A O 1
ATOM 1418 N N . ILE A 1 183 ? 2.850 -12.913 -9.140 1.00 91.19 183 ILE A N 1
ATOM 1419 C CA . ILE A 1 183 ? 4.026 -13.001 -8.256 1.00 91.19 183 ILE A CA 1
ATOM 1420 C C . ILE A 1 183 ? 4.862 -14.239 -8.594 1.00 91.19 183 ILE A C 1
ATOM 1422 O O . ILE A 1 183 ? 6.080 -14.141 -8.757 1.00 91.19 183 ILE A O 1
ATOM 1426 N N . PHE A 1 184 ? 4.213 -15.397 -8.737 1.00 93.12 184 PHE A N 1
ATOM 1427 C CA . PHE A 1 184 ? 4.888 -16.644 -9.080 1.00 93.12 184 PHE A CA 1
ATOM 1428 C C . PHE A 1 184 ? 5.600 -16.554 -10.434 1.00 93.12 184 PHE A C 1
ATOM 1430 O O . PHE A 1 184 ? 6.768 -16.923 -10.531 1.00 93.12 184 PHE A O 1
ATOM 1437 N N . LEU A 1 185 ? 4.935 -16.028 -11.466 1.00 93.94 185 LEU A N 1
ATOM 1438 C CA . LEU A 1 185 ? 5.505 -15.887 -12.806 1.00 93.94 185 LEU A CA 1
ATOM 1439 C C . LEU A 1 185 ? 6.700 -14.931 -12.828 1.00 93.94 185 LEU A C 1
ATOM 1441 O O . LEU A 1 185 ? 7.704 -15.246 -13.463 1.00 93.94 185 LEU A O 1
ATOM 1445 N N . ILE A 1 186 ? 6.628 -13.801 -12.116 1.00 90.56 186 ILE A N 1
ATOM 1446 C CA . ILE A 1 186 ? 7.751 -12.858 -12.000 1.00 90.56 186 ILE A CA 1
ATOM 1447 C C . ILE A 1 186 ? 8.939 -13.526 -11.300 1.00 90.56 186 ILE A C 1
ATOM 1449 O O . ILE A 1 186 ? 10.065 -13.459 -11.797 1.00 90.56 186 ILE A O 1
ATOM 1453 N N . GLY A 1 187 ? 8.699 -14.217 -10.180 1.00 91.19 187 GLY A N 1
ATOM 1454 C CA . GLY A 1 187 ? 9.743 -14.950 -9.462 1.00 91.19 187 GLY A CA 1
ATOM 1455 C C . GLY A 1 187 ? 10.371 -16.055 -10.315 1.00 91.19 187 GLY A C 1
ATOM 1456 O O . GLY A 1 187 ? 11.594 -16.150 -10.416 1.00 91.19 187 GLY A O 1
ATOM 1457 N N . PHE A 1 188 ? 9.541 -16.846 -10.996 1.00 94.88 188 PHE A N 1
ATOM 1458 C CA . PHE A 1 188 ? 9.982 -17.910 -11.893 1.00 94.88 188 PHE A CA 1
ATOM 1459 C C . PHE A 1 188 ? 10.806 -17.366 -13.067 1.00 94.88 188 PHE A C 1
ATOM 1461 O O . PHE A 1 188 ? 11.875 -17.898 -13.363 1.00 94.88 188 PHE A O 1
ATOM 1468 N N . ALA A 1 189 ? 10.366 -16.271 -13.693 1.00 93.25 189 ALA A N 1
ATOM 1469 C CA . ALA A 1 189 ? 11.111 -15.607 -14.759 1.00 93.25 189 ALA A CA 1
ATOM 1470 C C . ALA A 1 189 ? 12.488 -15.120 -14.277 1.00 93.25 189 ALA A C 1
ATOM 1472 O O . ALA A 1 189 ? 13.480 -15.311 -14.981 1.00 93.25 189 ALA A O 1
ATOM 1473 N N . GLY A 1 190 ? 12.570 -14.564 -13.062 1.00 91.25 190 GLY A N 1
ATOM 1474 C CA . GLY A 1 190 ? 13.836 -14.167 -12.442 1.00 91.25 190 GLY A CA 1
ATOM 1475 C C . GLY A 1 190 ? 14.792 -15.343 -12.219 1.00 91.25 190 GLY A C 1
ATOM 1476 O O . GLY A 1 190 ? 15.975 -15.248 -12.541 1.00 91.25 190 GLY A O 1
ATOM 1477 N N . VAL A 1 191 ? 14.283 -16.484 -11.743 1.00 94.12 191 VAL A N 1
ATOM 1478 C CA . VAL A 1 191 ? 15.088 -17.708 -11.576 1.00 94.12 191 VAL A CA 1
ATOM 1479 C C . VAL A 1 191 ? 15.587 -18.220 -12.928 1.00 94.12 191 VAL A C 1
ATOM 1481 O O . VAL A 1 191 ? 16.779 -18.478 -13.082 1.00 94.12 191 VAL A O 1
ATOM 1484 N N . VAL A 1 192 ? 14.712 -18.317 -13.933 1.00 96.19 192 VAL A N 1
ATOM 1485 C CA . VAL A 1 192 ? 15.091 -18.756 -15.287 1.00 96.19 192 VAL A CA 1
ATOM 1486 C C . VAL A 1 192 ? 16.134 -17.823 -15.911 1.00 96.19 192 VAL A C 1
ATOM 1488 O O . VAL A 1 192 ? 17.056 -18.299 -16.571 1.00 96.19 192 VAL A O 1
ATOM 1491 N N . TRP A 1 193 ? 16.023 -16.510 -15.695 1.00 94.44 193 TRP A N 1
ATOM 1492 C CA . TRP A 1 193 ? 16.997 -15.521 -16.163 1.00 94.44 193 TRP A CA 1
ATOM 1493 C C . TRP A 1 193 ? 18.397 -15.775 -15.592 1.00 94.44 193 TRP A C 1
ATOM 1495 O O . TRP A 1 193 ? 19.367 -15.844 -16.348 1.00 94.44 193 TRP A O 1
ATOM 1505 N N . LEU A 1 194 ? 18.494 -15.998 -14.279 1.00 93.56 194 LEU A N 1
ATOM 1506 C CA . LEU A 1 194 ? 19.761 -16.299 -13.608 1.00 93.56 194 LEU A CA 1
ATOM 1507 C C . LEU A 1 194 ? 20.333 -17.658 -14.037 1.00 93.56 194 LEU A C 1
ATOM 1509 O O . LEU A 1 194 ? 21.532 -17.771 -14.282 1.00 93.56 194 LEU A O 1
ATOM 1513 N N . LEU A 1 195 ? 19.483 -18.679 -14.197 1.00 95.12 195 LEU A N 1
ATOM 1514 C CA . LEU A 1 195 ? 19.902 -20.010 -14.658 1.00 95.12 195 LEU A CA 1
ATOM 1515 C C . LEU A 1 195 ? 20.448 -20.004 -16.093 1.00 95.12 195 LEU A C 1
ATOM 1517 O O . LEU A 1 195 ? 21.288 -20.834 -16.429 1.00 95.12 195 LEU A O 1
ATOM 1521 N N . LYS A 1 196 ? 20.017 -19.056 -16.933 1.00 95.81 196 LYS A N 1
ATOM 1522 C CA . LYS A 1 196 ? 20.576 -18.834 -18.278 1.00 95.81 196 LYS A CA 1
ATOM 1523 C C . LYS A 1 196 ? 21.942 -18.134 -18.267 1.00 95.81 196 LYS A C 1
ATOM 1525 O O . LYS A 1 196 ? 22.501 -17.890 -19.332 1.00 95.81 196 LYS A O 1
ATOM 1530 N N . GLY A 1 197 ? 22.484 -17.813 -17.092 1.00 92.44 197 GLY A N 1
ATOM 1531 C CA . GLY A 1 197 ? 23.782 -17.158 -16.939 1.00 92.44 197 GLY A CA 1
ATOM 1532 C C . GLY A 1 197 ? 23.742 -15.643 -17.133 1.00 92.44 197 GLY A C 1
ATOM 1533 O O . GLY A 1 197 ? 24.796 -15.015 -17.223 1.00 92.44 197 GLY A O 1
ATOM 1534 N N . HIS A 1 198 ? 22.555 -15.033 -17.196 1.00 92.44 198 HIS A N 1
ATOM 1535 C CA . HIS A 1 198 ? 22.452 -13.580 -17.225 1.00 92.44 198 HIS A CA 1
ATOM 1536 C C . HIS A 1 198 ? 22.728 -12.990 -15.831 1.00 92.44 198 HIS A C 1
ATOM 1538 O O . HIS A 1 198 ? 22.279 -13.551 -14.827 1.00 92.44 198 HIS A O 1
ATOM 1544 N N . PRO A 1 199 ? 23.435 -11.849 -15.739 1.00 88.88 199 PRO A N 1
ATOM 1545 C CA . PRO A 1 199 ? 23.710 -11.212 -14.458 1.00 88.88 199 PRO A CA 1
ATOM 1546 C C . PRO A 1 199 ? 22.429 -10.660 -13.820 1.00 88.88 199 PRO A C 1
ATOM 1548 O O . PRO A 1 199 ? 21.439 -10.360 -14.500 1.00 88.88 199 PRO A O 1
ATOM 1551 N N . SER A 1 200 ? 22.463 -10.484 -12.497 1.00 85.44 200 SER A N 1
ATOM 1552 C CA . SER A 1 200 ? 21.435 -9.729 -11.786 1.00 85.44 200 SER A CA 1
ATOM 1553 C C . SER A 1 200 ? 21.436 -8.272 -12.253 1.00 85.44 200 SER A C 1
ATOM 1555 O O . SER A 1 200 ? 22.491 -7.681 -12.475 1.00 85.44 200 SER A O 1
ATOM 1557 N N . ALA A 1 201 ? 20.248 -7.671 -12.366 1.00 81.44 201 ALA A N 1
ATOM 1558 C CA . ALA A 1 201 ? 20.115 -6.260 -12.744 1.00 81.44 201 ALA A CA 1
ATOM 1559 C C . ALA A 1 201 ? 20.823 -5.320 -11.750 1.00 81.44 201 ALA A C 1
ATOM 1561 O O . ALA A 1 201 ? 21.325 -4.264 -12.125 1.00 81.44 201 ALA A O 1
ATOM 1562 N N . THR A 1 202 ? 20.889 -5.724 -10.481 1.00 83.38 202 THR A N 1
ATOM 1563 C CA . THR A 1 202 ? 21.589 -5.007 -9.417 1.00 83.38 202 THR A CA 1
ATOM 1564 C C . THR A 1 202 ? 22.892 -5.731 -9.087 1.00 83.38 202 THR A C 1
ATOM 1566 O O . THR A 1 202 ? 22.882 -6.936 -8.825 1.00 83.38 202 THR A O 1
ATOM 1569 N N . SER A 1 203 ? 24.014 -5.008 -9.078 1.00 83.94 203 SER A N 1
ATOM 1570 C CA . SER A 1 203 ? 25.294 -5.541 -8.598 1.00 83.94 203 SER A CA 1
ATOM 1571 C C . SER A 1 203 ? 25.274 -5.658 -7.077 1.00 83.94 203 SER A C 1
ATOM 1573 O O . SER A 1 203 ? 24.984 -4.683 -6.394 1.00 83.94 203 SER A O 1
ATOM 1575 N N . PHE A 1 204 ? 25.624 -6.829 -6.545 1.00 86.19 204 PHE A N 1
ATOM 1576 C CA . PHE A 1 204 ? 25.744 -7.057 -5.100 1.00 86.19 204 PHE A CA 1
ATOM 1577 C C . PHE A 1 204 ? 27.132 -6.705 -4.539 1.00 86.19 204 PHE A C 1
ATOM 1579 O O . PHE A 1 204 ? 27.343 -6.807 -3.334 1.00 86.19 204 PHE A O 1
ATOM 1586 N N . GLY A 1 205 ? 28.088 -6.300 -5.381 1.00 84.62 205 GLY A N 1
ATOM 1587 C CA . GLY A 1 205 ? 29.446 -5.949 -4.942 1.00 84.62 205 GLY A CA 1
ATOM 1588 C C . GLY A 1 205 ? 29.581 -4.530 -4.376 1.00 84.62 205 GLY A C 1
ATOM 1589 O O . GLY A 1 205 ? 30.557 -4.228 -3.695 1.00 84.62 205 GLY A O 1
ATOM 1590 N N . SER A 1 206 ? 28.618 -3.648 -4.644 1.00 84.69 206 SER A N 1
ATOM 1591 C CA . SER A 1 206 ? 28.622 -2.243 -4.225 1.00 84.69 206 SER A CA 1
ATOM 1592 C C . SER A 1 206 ? 27.194 -1.759 -3.954 1.00 84.69 206 SER A C 1
ATOM 1594 O O . SER A 1 206 ? 26.232 -2.447 -4.272 1.00 84.69 206 SER A O 1
ATOM 1596 N N . GLY A 1 207 ? 27.027 -0.588 -3.332 1.00 84.12 207 GLY A N 1
ATOM 1597 C CA . GLY A 1 207 ? 25.692 -0.013 -3.10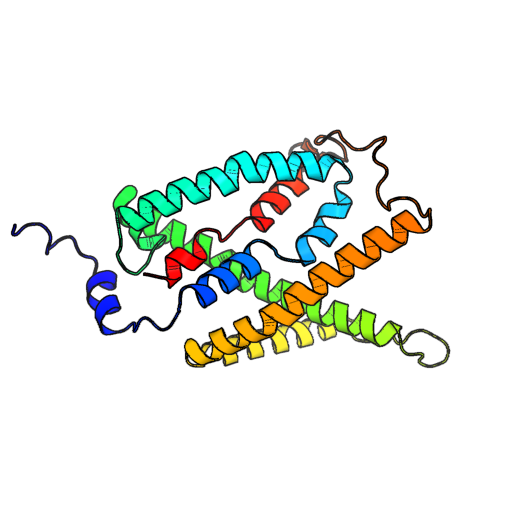9 1.00 84.12 207 GLY A CA 1
ATOM 1598 C C . GLY A 1 207 ? 24.975 -0.472 -1.832 1.00 84.12 207 GLY A C 1
ATOM 1599 O O . GLY A 1 207 ? 23.779 -0.230 -1.684 1.00 84.12 207 GLY A O 1
ATOM 1600 N N . TRP A 1 208 ? 25.692 -1.121 -0.907 1.00 90.94 208 TRP A N 1
ATOM 1601 C CA . TRP A 1 208 ? 25.175 -1.520 0.410 1.00 90.94 208 TRP A CA 1
ATOM 1602 C C . TRP A 1 208 ? 25.082 -0.368 1.413 1.00 90.94 208 TRP A C 1
ATOM 1604 O O . TRP A 1 208 ? 24.403 -0.510 2.423 1.00 90.94 208 TRP A O 1
ATOM 1614 N N . ASN A 1 209 ? 25.757 0.761 1.172 1.00 90.81 209 ASN A N 1
ATOM 1615 C CA . ASN A 1 209 ? 25.734 1.894 2.093 1.00 90.81 209 ASN A CA 1
ATOM 1616 C C . ASN A 1 209 ? 24.356 2.589 2.047 1.00 90.81 209 ASN A C 1
ATOM 1618 O O . ASN A 1 209 ? 24.044 3.226 1.040 1.00 90.81 209 ASN A O 1
ATOM 1622 N N . PRO A 1 210 ? 23.542 2.543 3.119 1.00 89.19 210 PRO A N 1
ATOM 1623 C CA . PRO A 1 210 ? 22.218 3.161 3.115 1.00 89.19 210 PRO A CA 1
ATOM 1624 C C . PRO A 1 210 ? 22.277 4.695 3.045 1.00 89.19 210 PRO A C 1
ATOM 1626 O O . PRO A 1 210 ? 21.316 5.315 2.599 1.00 89.19 210 PRO A O 1
ATOM 1629 N N . PHE A 1 211 ? 23.407 5.307 3.414 1.00 90.25 211 PHE A N 1
ATOM 1630 C CA . PHE A 1 211 ? 23.618 6.759 3.444 1.00 90.25 211 PHE A CA 1
ATOM 1631 C C . PHE A 1 211 ? 24.222 7.326 2.151 1.00 90.25 211 PHE A C 1
ATOM 1633 O O . PHE A 1 211 ? 24.755 8.435 2.152 1.00 90.25 211 PHE A O 1
ATOM 1640 N N . GLN A 1 212 ? 24.194 6.563 1.059 1.00 87.00 212 GLN A N 1
ATOM 1641 C CA . GLN A 1 212 ? 24.702 7.007 -0.238 1.00 87.00 212 GLN A CA 1
ATOM 1642 C C . GLN A 1 212 ? 23.736 7.959 -0.967 1.00 87.00 212 GLN A C 1
ATOM 1644 O O . GLN A 1 212 ? 22.571 8.110 -0.594 1.00 87.00 212 GLN A O 1
ATOM 1649 N N . GLY A 1 213 ? 24.222 8.557 -2.054 1.00 84.25 213 GLY A N 1
ATOM 1650 C CA . GLY A 1 213 ? 23.453 9.460 -2.908 1.00 84.25 213 GLY A CA 1
ATOM 1651 C C . GLY A 1 213 ? 23.573 10.929 -2.511 1.00 84.25 213 GLY A C 1
ATOM 1652 O O . GLY A 1 213 ? 24.115 11.274 -1.458 1.00 84.25 213 GLY A O 1
ATOM 1653 N N . ASP A 1 214 ? 23.067 11.791 -3.388 1.00 85.88 214 ASP A N 1
ATOM 1654 C CA . ASP A 1 214 ? 23.101 13.233 -3.179 1.00 85.88 214 ASP A CA 1
ATOM 1655 C C . ASP A 1 214 ? 22.296 13.625 -1.940 1.00 85.88 214 ASP A C 1
ATOM 1657 O O . ASP A 1 214 ? 21.289 13.004 -1.584 1.00 85.88 214 ASP A O 1
ATOM 1661 N N . LYS A 1 215 ? 22.752 14.671 -1.253 1.00 86.25 215 LYS A N 1
ATOM 1662 C CA . LYS A 1 215 ? 22.026 15.217 -0.110 1.00 86.25 215 LYS A CA 1
ATOM 1663 C C . LYS A 1 215 ? 20.809 15.982 -0.620 1.00 86.25 215 LYS A C 1
ATOM 1665 O O . LYS A 1 215 ? 20.946 16.936 -1.380 1.00 86.25 215 LYS A O 1
ATOM 1670 N N . LEU A 1 216 ? 19.631 15.570 -0.172 1.00 86.06 216 LEU A N 1
ATOM 1671 C CA . LEU A 1 216 ? 18.380 16.291 -0.376 1.00 86.06 216 LEU A CA 1
ATOM 1672 C C . LEU A 1 216 ? 18.316 17.523 0.542 1.00 86.06 216 LEU A C 1
ATOM 1674 O O . LEU A 1 216 ? 19.244 17.826 1.304 1.00 86.06 216 LEU A O 1
ATOM 1678 N N . ALA A 1 217 ? 17.184 18.230 0.497 1.00 78.62 217 ALA A N 1
ATOM 1679 C CA . ALA A 1 217 ? 16.864 19.269 1.469 1.00 78.62 217 ALA A CA 1
ATOM 1680 C C . ALA A 1 217 ? 17.084 18.757 2.909 1.00 78.62 217 ALA A C 1
ATOM 1682 O O . ALA A 1 217 ? 16.784 17.605 3.220 1.00 78.62 217 ALA A O 1
ATOM 1683 N N . LEU A 1 218 ? 17.628 19.619 3.777 1.00 83.25 218 LEU A N 1
ATOM 1684 C CA . LEU A 1 218 ? 18.018 19.302 5.164 1.00 83.25 218 LEU A CA 1
ATOM 1685 C C . LEU A 1 218 ? 19.230 18.357 5.313 1.00 83.25 218 LEU A C 1
ATOM 1687 O O . LEU A 1 218 ? 19.522 17.908 6.418 1.00 83.25 218 LEU A O 1
ATOM 1691 N N . GLY A 1 219 ? 19.976 18.077 4.237 1.00 83.94 219 GLY A N 1
ATOM 1692 C CA . GLY A 1 219 ? 21.227 17.312 4.308 1.00 83.94 219 GLY A CA 1
ATOM 1693 C C . GLY A 1 219 ? 21.047 15.794 4.412 1.00 83.94 219 GLY A C 1
ATOM 1694 O O . GLY A 1 219 ? 22.028 15.083 4.636 1.00 83.94 219 GLY A O 1
ATOM 1695 N N . VAL A 1 220 ? 19.818 15.303 4.240 1.00 85.94 220 VAL A N 1
ATOM 1696 C CA . VAL A 1 220 ? 19.473 13.878 4.299 1.00 85.94 220 VAL A CA 1
ATOM 1697 C C . VAL A 1 220 ? 19.921 13.189 3.004 1.00 85.94 220 VAL A C 1
ATOM 1699 O O . VAL A 1 220 ? 19.546 13.652 1.925 1.00 85.94 220 VAL A O 1
ATOM 1702 N N . PRO A 1 221 ? 20.703 12.095 3.064 1.00 89.44 221 PRO A N 1
ATOM 1703 C CA . PRO A 1 221 ? 21.060 11.330 1.872 1.00 89.44 221 PRO A CA 1
ATOM 1704 C C . PRO A 1 221 ? 19.826 10.819 1.124 1.00 89.44 221 PRO A C 1
ATOM 1706 O O . PRO A 1 221 ? 18.929 10.238 1.739 1.00 89.44 221 PRO A O 1
ATOM 1709 N N . ALA A 1 222 ? 19.794 10.987 -0.200 1.00 88.19 222 ALA A N 1
ATOM 1710 C CA . ALA A 1 222 ? 18.650 10.607 -1.026 1.00 88.19 222 ALA A CA 1
ATOM 1711 C C . ALA A 1 222 ? 18.250 9.139 -0.855 1.00 88.19 222 ALA A C 1
ATOM 1713 O O . ALA A 1 222 ? 17.062 8.822 -0.814 1.00 88.19 222 ALA A O 1
ATOM 1714 N N . ASN A 1 223 ? 19.223 8.245 -0.680 1.00 89.75 223 ASN A N 1
ATOM 1715 C CA . ASN A 1 223 ? 18.956 6.819 -0.551 1.00 89.75 223 ASN A CA 1
ATOM 1716 C C . ASN A 1 223 ? 18.179 6.458 0.730 1.00 89.75 223 ASN A C 1
ATOM 1718 O O . ASN A 1 223 ? 17.470 5.456 0.750 1.00 89.75 223 ASN A O 1
ATOM 1722 N N . LEU A 1 224 ? 18.211 7.296 1.775 1.00 90.44 224 LEU A N 1
ATOM 1723 C CA . LEU A 1 224 ? 17.388 7.079 2.970 1.00 90.44 224 LEU A CA 1
ATOM 1724 C C . LEU A 1 224 ? 15.886 7.232 2.701 1.00 90.44 224 LEU A C 1
ATOM 1726 O O . LEU A 1 224 ? 15.082 6.704 3.464 1.00 90.44 224 LEU A O 1
ATOM 1730 N N . THR A 1 225 ? 15.481 7.904 1.620 1.00 90.19 225 THR A N 1
ATOM 1731 C CA . THR A 1 225 ? 14.054 8.030 1.270 1.00 90.19 225 THR A CA 1
ATOM 1732 C C . THR A 1 225 ? 13.406 6.679 0.954 1.00 90.19 225 THR A C 1
ATOM 1734 O O . THR A 1 225 ? 12.208 6.504 1.186 1.00 90.19 225 THR A O 1
ATOM 1737 N N . PHE A 1 226 ? 14.194 5.682 0.532 1.00 90.88 226 PHE A N 1
ATOM 1738 C CA . PHE A 1 226 ? 13.710 4.318 0.321 1.00 90.88 226 PHE A CA 1
ATOM 1739 C C . PHE A 1 226 ? 13.325 3.609 1.622 1.00 90.88 226 PHE A C 1
ATOM 1741 O O . PHE A 1 226 ? 12.504 2.695 1.583 1.00 90.88 226 PHE A O 1
ATOM 1748 N N . PHE A 1 227 ? 13.832 4.050 2.779 1.00 91.56 227 PHE A N 1
ATOM 1749 C CA . PHE A 1 227 ? 13.335 3.558 4.062 1.00 91.56 227 PHE A CA 1
ATOM 1750 C C . PHE A 1 227 ? 11.873 3.963 4.282 1.00 91.56 227 PHE A C 1
ATOM 1752 O O . PHE A 1 227 ? 11.055 3.122 4.641 1.00 91.56 227 PHE A O 1
ATOM 1759 N N . SER A 1 228 ? 11.510 5.215 3.983 1.00 89.75 228 SER A N 1
ATOM 1760 C CA . SER A 1 228 ? 10.113 5.668 4.045 1.00 89.75 228 SER A CA 1
ATOM 1761 C C . SER A 1 228 ? 9.218 4.878 3.089 1.00 89.75 228 SER A C 1
ATOM 1763 O O . SER A 1 228 ? 8.093 4.534 3.446 1.00 89.75 228 SER A O 1
ATOM 1765 N N . PHE A 1 229 ? 9.728 4.534 1.901 1.00 88.88 229 PHE A N 1
ATOM 1766 C CA . PHE A 1 229 ? 9.024 3.643 0.979 1.00 88.88 229 PHE A CA 1
ATOM 1767 C C . PHE A 1 229 ? 8.828 2.246 1.588 1.00 88.88 229 PHE A C 1
ATOM 1769 O O . PHE A 1 229 ? 7.731 1.703 1.513 1.00 88.88 229 PHE A O 1
ATOM 1776 N N . ALA A 1 230 ? 9.856 1.666 2.216 1.00 91.00 230 ALA A N 1
ATOM 1777 C CA . ALA A 1 230 ? 9.752 0.361 2.872 1.00 91.00 230 ALA A CA 1
ATOM 1778 C C . ALA A 1 230 ? 8.712 0.363 4.008 1.00 91.00 230 ALA A C 1
ATOM 1780 O O . ALA A 1 230 ? 7.968 -0.599 4.153 1.00 91.00 230 ALA A O 1
ATOM 1781 N N . ILE A 1 231 ? 8.609 1.451 4.777 1.00 91.25 231 ILE A N 1
ATOM 1782 C CA . ILE A 1 231 ? 7.561 1.608 5.797 1.00 91.25 231 ILE A CA 1
ATOM 1783 C C . ILE A 1 231 ? 6.174 1.669 5.150 1.00 91.25 231 ILE A C 1
ATOM 1785 O O . ILE A 1 231 ? 5.274 0.946 5.570 1.00 91.25 231 ILE A O 1
ATOM 1789 N N . LEU A 1 232 ? 6.010 2.478 4.098 1.00 87.94 232 LEU A N 1
ATOM 1790 C CA . LEU A 1 232 ? 4.755 2.564 3.346 1.00 87.94 232 LEU A CA 1
ATOM 1791 C C . LEU A 1 232 ? 4.343 1.200 2.769 1.00 87.94 232 LEU A C 1
ATOM 1793 O O . LEU A 1 232 ? 3.171 0.842 2.818 1.00 87.94 232 LEU A O 1
ATOM 1797 N N . ALA A 1 233 ? 5.307 0.428 2.269 1.00 87.50 233 ALA A N 1
ATOM 1798 C CA . ALA A 1 233 ? 5.101 -0.903 1.705 1.00 87.50 233 ALA A CA 1
ATOM 1799 C C . ALA A 1 233 ? 4.591 -1.937 2.724 1.00 87.50 233 ALA A C 1
ATOM 1801 O O . ALA A 1 233 ? 3.981 -2.924 2.324 1.00 87.50 233 ALA A O 1
ATOM 1802 N N . LEU A 1 234 ? 4.856 -1.729 4.016 1.00 88.75 234 LEU A N 1
ATOM 1803 C CA . LEU A 1 234 ? 4.468 -2.629 5.107 1.00 88.75 234 LEU A CA 1
ATOM 1804 C C . LEU A 1 234 ? 3.246 -2.122 5.893 1.00 88.75 234 LEU A C 1
ATOM 1806 O O . LEU A 1 234 ? 2.866 -2.731 6.895 1.00 88.75 234 LEU A O 1
ATOM 1810 N N . LEU A 1 235 ? 2.650 -1.006 5.471 1.00 88.00 235 LEU A N 1
ATOM 1811 C CA . LEU A 1 235 ? 1.480 -0.406 6.106 1.00 88.00 235 LEU A CA 1
ATOM 1812 C C . LEU A 1 235 ? 0.225 -1.264 5.889 1.00 88.00 235 LEU A C 1
ATOM 1814 O O . LEU A 1 235 ? 0.060 -1.886 4.843 1.00 88.00 235 LEU A O 1
ATOM 1818 N N . GLY A 1 236 ? -0.686 -1.266 6.868 1.00 84.81 236 GLY A N 1
ATOM 1819 C CA . GLY A 1 236 ? -1.997 -1.904 6.749 1.00 84.81 236 GLY A CA 1
ATOM 1820 C C . GLY A 1 236 ? -2.105 -3.290 7.386 1.00 84.81 236 GLY A C 1
ATOM 1821 O O . GLY A 1 236 ? -3.093 -3.988 7.137 1.00 84.81 236 GLY A O 1
ATOM 1822 N N . ILE A 1 237 ? -1.148 -3.677 8.236 1.00 85.56 237 ILE A N 1
ATOM 1823 C CA . ILE A 1 237 ? -1.215 -4.888 9.073 1.00 85.56 237 ILE A CA 1
ATOM 1824 C C . ILE A 1 237 ? -2.455 -4.916 9.977 1.00 85.56 237 ILE A C 1
ATOM 1826 O O . ILE A 1 237 ? -2.983 -5.982 10.289 1.00 85.56 237 ILE A O 1
ATOM 1830 N N . GLU A 1 238 ? -2.952 -3.745 10.357 1.00 83.25 238 GLU A N 1
ATOM 1831 C CA . GLU A 1 238 ? -4.155 -3.552 11.153 1.00 83.25 238 GLU A CA 1
ATOM 1832 C C . GLU A 1 238 ? -5.446 -3.819 10.376 1.00 83.25 238 GLU A C 1
ATOM 1834 O O . GLU A 1 238 ? -6.434 -4.258 10.956 1.00 83.25 238 GLU A O 1
ATOM 1839 N N . THR A 1 239 ? -5.441 -3.650 9.053 1.00 82.94 239 THR A N 1
ATOM 1840 C CA . THR A 1 239 ? -6.657 -3.641 8.223 1.00 82.94 239 THR A CA 1
ATOM 1841 C C . THR A 1 239 ? -7.560 -4.870 8.394 1.00 82.94 239 THR A C 1
ATOM 1843 O O . THR A 1 239 ? -8.768 -4.686 8.544 1.00 82.94 239 THR A O 1
ATOM 1846 N N . PRO A 1 240 ? -7.049 -6.119 8.426 1.00 78.31 240 PRO A N 1
ATOM 1847 C CA . PRO A 1 240 ? -7.906 -7.282 8.648 1.00 78.31 240 PRO A CA 1
ATOM 1848 C C . PRO A 1 240 ? -8.560 -7.279 10.033 1.00 78.31 240 PRO A C 1
ATOM 1850 O O . PRO A 1 240 ? -9.690 -7.732 10.178 1.00 78.31 240 PRO A O 1
ATOM 1853 N N . LEU A 1 241 ? -7.874 -6.750 11.050 1.00 73.75 241 LEU A N 1
ATOM 1854 C CA . LEU A 1 241 ? -8.424 -6.606 12.398 1.00 73.75 241 LEU A CA 1
ATOM 1855 C C . LEU A 1 241 ? -9.440 -5.463 12.466 1.00 73.75 241 LEU A C 1
ATOM 1857 O O . LEU A 1 241 ? -10.388 -5.552 13.237 1.00 73.75 241 LEU A O 1
ATOM 1861 N N . ASN A 1 242 ? -9.302 -4.443 11.615 1.00 71.25 242 ASN A N 1
ATOM 1862 C CA . ASN A 1 242 ? -10.287 -3.368 11.489 1.00 71.25 242 ASN A CA 1
ATOM 1863 C C . ASN A 1 242 ? -11.619 -3.844 10.891 1.00 71.25 242 ASN A C 1
ATOM 1865 O O . ASN A 1 242 ? -12.643 -3.208 11.114 1.00 71.25 242 ASN A O 1
ATOM 1869 N N . MET A 1 243 ? -11.590 -4.910 10.088 1.00 69.12 243 MET A N 1
ATOM 1870 C CA . MET A 1 243 ? -12.740 -5.411 9.322 1.00 69.12 243 MET A CA 1
ATOM 1871 C C . MET A 1 243 ? -13.278 -6.754 9.833 1.00 69.12 243 MET A C 1
ATOM 1873 O O . MET A 1 243 ? -14.2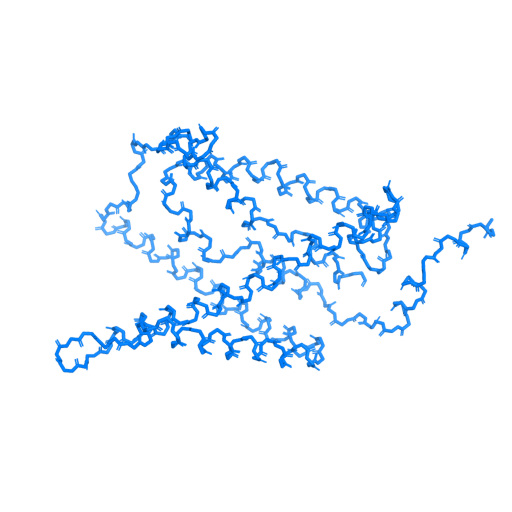75 -7.257 9.316 1.00 69.12 243 MET A O 1
ATOM 1877 N N . GLY A 1 244 ? -12.558 -7.383 10.763 1.00 55.72 244 GLY A N 1
ATOM 1878 C CA . GLY A 1 244 ? -12.740 -8.779 11.140 1.00 55.72 244 GLY A CA 1
ATOM 1879 C C . GLY A 1 244 ? -13.371 -9.011 12.507 1.00 55.72 244 GLY A C 1
ATOM 1880 O O . GLY A 1 244 ? -13.526 -10.182 12.864 1.00 55.72 244 GLY A O 1
ATOM 1881 N N . VAL A 1 245 ? -13.700 -7.964 13.265 1.00 49.88 245 VAL A N 1
ATOM 1882 C CA . VAL A 1 245 ? -14.475 -8.081 14.513 1.00 49.88 245 VAL A CA 1
ATOM 1883 C C . VAL A 1 245 ? -15.968 -8.267 14.233 1.00 49.88 245 VAL A C 1
ATOM 1885 O O . VAL A 1 245 ? -16.409 -7.861 13.135 1.00 49.88 245 VAL A O 1
#